Protein AF-A0A8T6NCF2-F1 (afdb_monomer_lite)

Foldseek 3Di:
DDDAAEDEDPPADEAEAADADPDKDWDAPQPDPNGGAHDPPGGTYIYYNPPVAFFKDKDKHWAQAPPDPVRGDVVTDIDIDIAGGKHKDWDWDAEPRDIWIKIKIWRHGDKDDWDADRVQRKTKIKDFDQLDPVRLVVDQKTKMKIWGFLQPQQQQAQDKFKDKLNHTQPRVQWAWAPFDDTTIITMRMDGSVNSVVCSVVRPDNRIIMMMIGHDPDHDFFRWDAFLVNQKIKTWDWPPPPAAAPDKIKIWIAIEGPPDPLDKDKKWWKWWKDDPPDTPDIDTDIFIYSDDTRRDMDIDHHHPVQAFKMKIKTACIVNDGSRIGIGIHGHHYD

Structure (mmCIF, N/CA/C/O backbone):
data_AF-A0A8T6NCF2-F1
#
_entry.id   AF-A0A8T6NCF2-F1
#
loop_
_atom_site.group_PDB
_atom_site.id
_atom_site.type_symbol
_atom_site.label_atom_id
_atom_site.label_alt_id
_atom_site.label_comp_id
_atom_site.label_asym_id
_atom_site.label_entity_id
_atom_site.label_seq_id
_atom_site.pdbx_PDB_ins_code
_atom_site.Cartn_x
_atom_site.Cartn_y
_atom_site.Cartn_z
_atom_site.occupancy
_atom_site.B_iso_or_equiv
_atom_site.auth_seq_id
_atom_site.auth_comp_id
_atom_site.auth_asym_id
_atom_site.auth_atom_id
_atom_site.pdbx_PDB_model_num
ATOM 1 N N . GLY A 1 1 ? 9.170 -8.832 -31.234 1.00 41.12 1 GLY A N 1
ATOM 2 C CA . GLY A 1 1 ? 9.308 -7.371 -31.146 1.00 41.12 1 GLY A CA 1
ATOM 3 C C . GLY A 1 1 ? 9.651 -6.859 -32.520 1.00 41.12 1 GLY A C 1
ATOM 4 O O . GLY A 1 1 ? 10.609 -7.354 -33.097 1.00 41.12 1 GLY A O 1
ATOM 5 N N . GLU A 1 2 ? 8.843 -5.961 -33.073 1.00 50.66 2 GLU A N 1
ATOM 6 C CA . GLU A 1 2 ? 9.171 -5.288 -34.332 1.00 50.66 2 GLU A CA 1
ATOM 7 C C . GLU A 1 2 ? 10.227 -4.206 -34.068 1.00 50.66 2 GLU A C 1
ATOM 9 O O . GLU A 1 2 ? 10.122 -3.448 -33.103 1.00 50.66 2 GLU A O 1
ATOM 14 N N . LEU A 1 3 ? 11.271 -4.158 -34.897 1.00 51.16 3 LEU A N 1
ATOM 15 C CA . LEU A 1 3 ? 12.324 -3.151 -34.796 1.00 51.16 3 LEU A CA 1
ATOM 16 C C . LEU A 1 3 ? 11.860 -1.869 -35.495 1.00 51.16 3 LEU A C 1
ATOM 18 O O . LEU A 1 3 ? 11.753 -1.837 -36.721 1.00 51.16 3 LEU A O 1
ATOM 22 N N . ILE A 1 4 ? 11.636 -0.801 -34.731 1.00 58.88 4 ILE A N 1
ATOM 23 C CA . ILE A 1 4 ? 11.331 0.524 -35.282 1.00 58.88 4 ILE A CA 1
ATOM 24 C C . ILE A 1 4 ? 12.599 1.376 -35.249 1.00 58.88 4 ILE A C 1
ATOM 26 O O . ILE A 1 4 ? 13.127 1.672 -34.180 1.00 58.88 4 ILE A O 1
ATOM 30 N N . LYS A 1 5 ? 13.076 1.798 -36.423 1.00 59.66 5 LYS A N 1
ATOM 31 C CA . LYS A 1 5 ? 14.182 2.757 -36.554 1.00 59.66 5 LYS A CA 1
ATOM 32 C C . LYS A 1 5 ? 13.621 4.161 -36.745 1.00 59.66 5 LYS A C 1
ATOM 34 O O . LYS A 1 5 ? 12.846 4.377 -37.676 1.00 59.66 5 LYS A O 1
ATOM 39 N N . ALA A 1 6 ? 14.037 5.105 -35.908 1.00 56.50 6 ALA A N 1
ATOM 40 C CA . ALA A 1 6 ? 13.651 6.508 -36.011 1.00 56.50 6 ALA A CA 1
ATOM 41 C C . ALA A 1 6 ? 14.883 7.410 -36.193 1.00 56.50 6 ALA A C 1
ATOM 43 O O . ALA A 1 6 ? 15.888 7.250 -35.504 1.00 56.50 6 ALA A O 1
ATOM 44 N N . LYS A 1 7 ? 14.776 8.377 -37.102 1.00 58.81 7 LYS A N 1
ATOM 45 C CA . LYS A 1 7 ? 15.727 9.453 -37.373 1.00 58.81 7 LYS A CA 1
ATOM 46 C C . LYS A 1 7 ? 15.192 10.744 -36.749 1.00 58.81 7 LYS A C 1
ATOM 48 O O . LYS A 1 7 ? 14.069 11.146 -37.040 1.00 58.81 7 LYS A O 1
ATOM 53 N N . LYS A 1 8 ? 15.994 11.403 -35.910 1.00 56.53 8 LYS A N 1
ATOM 54 C CA . LYS A 1 8 ? 15.623 12.639 -35.198 1.00 56.53 8 LYS A CA 1
ATOM 55 C C . LYS A 1 8 ? 16.455 13.825 -35.697 1.00 56.53 8 LYS A C 1
ATOM 57 O O . LYS A 1 8 ? 17.669 13.672 -35.825 1.00 56.53 8 LYS A O 1
ATOM 62 N N . ILE A 1 9 ? 15.841 14.988 -35.942 1.00 53.75 9 ILE A N 1
ATOM 63 C CA . ILE A 1 9 ? 16.532 16.204 -36.401 1.00 53.75 9 ILE A CA 1
ATOM 64 C C . ILE A 1 9 ? 16.122 17.384 -35.500 1.00 53.75 9 ILE A C 1
ATOM 66 O O . ILE A 1 9 ? 15.214 18.114 -35.842 1.00 53.75 9 ILE A O 1
ATOM 70 N N . TYR A 1 10 ? 16.828 17.586 -34.374 1.00 53.03 10 TYR A N 1
ATOM 71 C CA . TYR A 1 10 ? 16.614 18.663 -33.376 1.00 53.03 10 TYR A CA 1
ATOM 72 C C . TYR A 1 10 ? 15.187 18.763 -32.781 1.00 53.03 10 TYR A C 1
ATOM 74 O O . TYR A 1 10 ? 14.211 18.964 -33.479 1.00 53.03 10 TYR A O 1
ATOM 82 N N . ASP A 1 11 ? 15.055 18.640 -31.453 1.00 57.03 11 ASP A N 1
ATOM 83 C CA . ASP A 1 11 ? 13.803 18.839 -30.682 1.00 57.03 11 ASP A CA 1
ATOM 84 C C . ASP A 1 11 ? 12.536 18.067 -31.109 1.00 57.03 11 ASP A C 1
ATOM 86 O O . ASP A 1 11 ? 11.480 18.210 -30.494 1.00 57.03 11 ASP A O 1
ATOM 90 N N . ASP A 1 12 ? 12.638 17.143 -32.061 1.00 66.06 12 ASP A N 1
ATOM 91 C CA . ASP A 1 12 ? 11.480 16.379 -32.513 1.00 66.06 12 ASP A CA 1
ATOM 92 C C . ASP A 1 12 ? 10.927 15.401 -31.460 1.00 66.06 12 ASP A C 1
ATOM 94 O O . ASP A 1 12 ? 11.651 14.623 -30.818 1.00 66.06 12 ASP A O 1
ATOM 98 N N . LEU A 1 13 ? 9.601 15.397 -31.340 1.00 71.06 13 LEU A N 1
ATOM 99 C CA . LEU A 1 13 ? 8.825 14.465 -30.527 1.00 71.06 13 LEU A CA 1
ATOM 100 C C . LEU A 1 13 ? 8.430 13.238 -31.363 1.00 71.06 13 LEU A C 1
ATOM 102 O O . LEU A 1 13 ? 7.940 13.373 -32.483 1.00 71.06 13 LEU A O 1
ATOM 106 N N . ILE A 1 14 ? 8.588 12.039 -30.797 1.00 82.38 14 ILE A N 1
ATOM 107 C CA . ILE A 1 14 ? 7.967 10.816 -31.326 1.00 82.38 14 ILE A CA 1
ATOM 108 C C . ILE A 1 14 ? 6.647 10.620 -30.584 1.00 82.38 14 ILE A C 1
ATOM 110 O O . ILE A 1 14 ? 6.627 10.553 -29.355 1.00 82.38 14 ILE A O 1
ATOM 114 N N . LYS A 1 15 ? 5.540 10.521 -31.321 1.00 86.38 15 LYS A N 1
ATOM 115 C CA . LYS A 1 15 ? 4.209 10.293 -30.757 1.00 86.38 15 LYS A CA 1
ATOM 116 C C . LYS A 1 15 ? 3.802 8.837 -30.946 1.00 86.38 15 LYS A C 1
ATOM 118 O O . LYS A 1 15 ? 3.456 8.433 -32.053 1.00 86.38 15 LYS A O 1
ATOM 123 N N . VAL A 1 16 ? 3.786 8.067 -29.863 1.00 86.31 16 VAL A N 1
ATOM 124 C CA . VAL A 1 16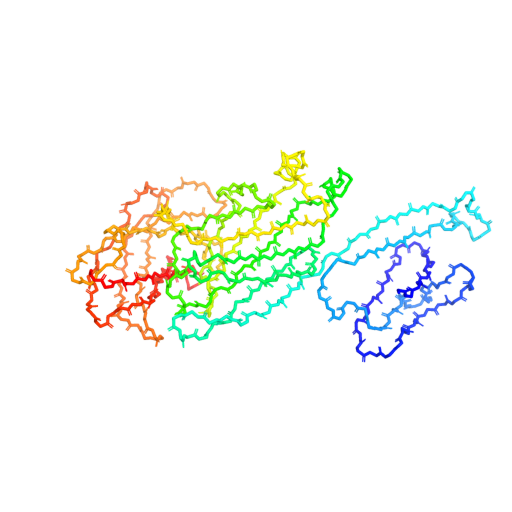 ? 3.249 6.700 -29.866 1.00 86.31 16 VAL A CA 1
ATOM 125 C C . VAL A 1 16 ? 1.771 6.743 -29.481 1.00 86.31 16 VAL A C 1
ATOM 127 O O . VAL A 1 16 ? 1.416 7.323 -28.458 1.00 86.31 16 VAL A O 1
ATOM 130 N N . ILE A 1 17 ? 0.901 6.170 -30.313 1.00 89.62 17 ILE A N 1
ATOM 131 C CA . ILE A 1 17 ? -0.541 6.058 -30.071 1.00 89.62 17 ILE A CA 1
ATOM 132 C C . ILE A 1 17 ? -0.904 4.573 -29.969 1.00 89.62 17 ILE A C 1
ATOM 134 O O . ILE A 1 17 ? -0.955 3.892 -30.998 1.00 89.62 17 ILE A O 1
ATOM 138 N N . PRO A 1 18 ? -1.189 4.074 -28.757 1.00 89.31 18 PRO A N 1
ATOM 139 C CA . PRO A 1 18 ? -1.690 2.720 -28.563 1.00 89.31 18 PRO A CA 1
ATOM 140 C C . PRO A 1 18 ? -2.988 2.508 -29.347 1.00 89.31 18 PRO A C 1
ATOM 142 O O . PRO A 1 18 ? -3.941 3.279 -29.209 1.00 89.31 18 PRO A O 1
ATOM 145 N N . LYS A 1 19 ? -3.034 1.472 -30.183 1.00 89.81 19 LYS A N 1
ATOM 146 C CA . LYS A 1 19 ? -4.235 1.022 -30.891 1.00 89.81 19 LYS A CA 1
ATOM 147 C C . LYS A 1 19 ? -4.272 -0.497 -30.927 1.00 89.81 19 LYS A C 1
ATOM 149 O O . LYS A 1 19 ? -3.270 -1.135 -31.224 1.00 89.81 19 LYS A O 1
ATOM 154 N N . ASN A 1 20 ? -5.442 -1.068 -30.663 1.00 89.69 20 ASN A N 1
ATOM 155 C CA . ASN A 1 20 ? -5.657 -2.500 -30.820 1.00 89.69 20 ASN A CA 1
ATOM 156 C C . ASN A 1 20 ? -5.832 -2.834 -32.310 1.00 89.69 20 ASN A C 1
ATOM 158 O O . ASN A 1 20 ? -6.946 -2.844 -32.829 1.00 89.69 20 ASN A O 1
ATOM 162 N N . THR A 1 21 ? -4.709 -2.980 -33.008 1.00 88.56 21 THR A N 1
ATOM 163 C CA . THR A 1 21 ? -4.617 -3.277 -34.442 1.00 88.56 21 THR A CA 1
ATOM 164 C C . THR A 1 21 ? -3.593 -4.380 -34.669 1.00 88.56 21 THR A C 1
ATOM 166 O O . THR A 1 21 ? -2.645 -4.501 -33.899 1.00 88.56 21 THR A O 1
ATOM 169 N N . ASP A 1 22 ? -3.721 -5.123 -35.766 1.00 87.12 22 ASP A N 1
ATOM 170 C CA . ASP A 1 22 ? -2.830 -6.257 -36.059 1.00 87.12 22 ASP A CA 1
ATOM 171 C C . ASP A 1 22 ? -1.408 -5.842 -36.479 1.00 87.12 22 ASP A C 1
ATOM 173 O O . ASP A 1 22 ? -0.495 -6.663 -36.491 1.00 87.12 22 ASP A O 1
ATOM 177 N N . SER A 1 23 ? -1.202 -4.571 -36.833 1.00 86.62 23 SER A N 1
ATOM 178 C CA . SER A 1 23 ? 0.068 -4.065 -37.364 1.00 86.62 23 SER A CA 1
ATOM 179 C C . SER A 1 23 ? 0.427 -2.689 -36.814 1.00 86.62 23 SER A C 1
ATOM 181 O O . SER A 1 23 ? -0.461 -1.896 -36.486 1.00 86.62 23 SER A O 1
ATOM 183 N N . ILE A 1 24 ? 1.722 -2.369 -36.812 1.00 87.69 24 ILE A N 1
ATOM 184 C CA . ILE A 1 24 ? 2.220 -1.016 -36.560 1.00 87.69 24 ILE A CA 1
ATOM 185 C C . ILE A 1 24 ? 2.112 -0.173 -37.840 1.00 87.69 24 ILE A C 1
ATOM 187 O O . ILE A 1 24 ? 2.566 -0.561 -38.914 1.00 87.69 24 ILE A O 1
ATOM 191 N N . LYS A 1 25 ? 1.530 1.018 -37.717 1.00 90.19 25 LYS A N 1
ATOM 192 C CA . LYS A 1 25 ? 1.475 2.059 -38.741 1.00 90.19 25 LYS A CA 1
ATOM 193 C C . LYS A 1 25 ? 2.370 3.221 -38.327 1.00 90.19 25 LYS A C 1
ATOM 195 O O . LYS A 1 25 ? 2.162 3.826 -37.278 1.00 90.19 25 LYS A O 1
ATOM 200 N N . ILE A 1 26 ? 3.324 3.569 -39.182 1.00 88.81 26 ILE A N 1
ATOM 201 C CA . ILE A 1 26 ? 4.210 4.717 -38.978 1.00 88.81 26 ILE A CA 1
ATOM 202 C C . ILE A 1 26 ? 3.815 5.820 -39.961 1.00 88.81 26 ILE A C 1
ATOM 204 O O . ILE A 1 26 ? 3.733 5.591 -41.165 1.00 88.81 26 ILE A O 1
ATOM 208 N N . ASP A 1 27 ? 3.543 7.005 -39.432 1.00 88.62 27 ASP A N 1
ATOM 209 C CA . ASP A 1 27 ? 3.289 8.236 -40.172 1.00 88.62 27 ASP A CA 1
ATOM 210 C C . ASP A 1 27 ? 4.497 9.167 -39.998 1.00 88.62 27 ASP A C 1
ATOM 212 O O . ASP A 1 27 ? 4.743 9.718 -38.920 1.00 88.62 27 ASP A O 1
ATOM 216 N N . GLY A 1 28 ? 5.301 9.245 -41.056 1.00 86.94 28 GLY A N 1
ATOM 217 C CA . GLY A 1 28 ? 6.580 9.939 -41.116 1.00 86.94 28 GLY A CA 1
ATOM 218 C C . GLY A 1 28 ? 7.260 9.722 -42.467 1.00 86.94 28 GLY A C 1
ATOM 219 O O . GLY A 1 28 ? 6.767 8.984 -43.322 1.00 86.94 28 GLY A O 1
ATOM 220 N N . SER A 1 29 ? 8.423 10.334 -42.650 1.00 84.88 29 SER A N 1
ATOM 221 C CA . SER A 1 29 ? 9.237 10.185 -43.856 1.00 84.88 29 SER A CA 1
ATOM 222 C C . SER A 1 29 ? 10.213 9.017 -43.697 1.00 84.88 29 SER A C 1
ATOM 224 O O . SER A 1 29 ? 10.994 8.990 -42.750 1.00 84.88 29 SER A O 1
ATOM 226 N N . ASN A 1 30 ? 10.175 8.035 -44.601 1.00 85.44 30 ASN A N 1
ATOM 227 C CA . ASN A 1 30 ? 11.030 6.843 -44.547 1.00 85.44 30 ASN A CA 1
ATOM 228 C C . ASN A 1 30 ? 12.322 7.044 -45.361 1.00 85.44 30 ASN A C 1
ATOM 230 O O . ASN A 1 30 ? 12.261 7.296 -46.562 1.00 85.44 30 ASN A O 1
ATOM 234 N N . TYR A 1 31 ? 13.481 6.877 -44.719 1.00 82.00 31 TYR A N 1
ATOM 235 C CA . TYR A 1 31 ? 14.817 7.012 -45.317 1.00 82.00 31 TYR A CA 1
ATOM 236 C C . TYR A 1 31 ? 15.553 5.665 -45.445 1.00 82.00 31 TYR A C 1
ATOM 238 O O . TYR A 1 31 ? 16.785 5.605 -45.402 1.00 82.00 31 TYR A O 1
ATOM 246 N N . GLY A 1 32 ? 14.815 4.561 -45.575 1.00 82.75 32 GLY A N 1
ATOM 247 C CA . GLY A 1 32 ? 15.372 3.219 -45.730 1.00 82.75 32 GLY A CA 1
ATOM 248 C C . GLY A 1 32 ? 16.142 2.777 -44.487 1.00 82.75 32 GLY A C 1
ATOM 249 O O . GLY A 1 32 ? 15.594 2.716 -43.387 1.00 82.75 32 GLY A O 1
ATOM 250 N N . GLU A 1 33 ? 17.433 2.476 -44.641 1.00 77.25 33 GLU A N 1
ATOM 251 C CA . GLU A 1 33 ? 18.277 1.979 -43.543 1.00 77.25 33 GLU A CA 1
ATOM 252 C C . GLU A 1 33 ? 18.448 2.973 -42.387 1.00 77.25 33 GLU A C 1
ATOM 254 O O . GLU A 1 33 ? 18.710 2.550 -41.258 1.00 77.25 33 GLU A O 1
ATOM 259 N N . LEU A 1 34 ? 18.272 4.272 -42.663 1.00 73.31 34 LEU A N 1
ATOM 260 C CA . LEU A 1 34 ? 18.344 5.351 -41.674 1.00 73.31 34 LEU A CA 1
ATOM 261 C C . LEU A 1 34 ? 17.056 5.491 -40.842 1.00 73.31 34 LEU A C 1
ATOM 263 O O . LEU A 1 34 ? 17.048 6.229 -39.860 1.00 73.31 34 LEU A O 1
ATOM 267 N N . GLY A 1 35 ? 15.987 4.770 -41.192 1.00 79.25 35 GLY A N 1
ATOM 268 C CA . GLY A 1 35 ? 14.725 4.766 -40.456 1.00 79.25 35 GLY A CA 1
ATOM 269 C C . GLY A 1 35 ? 13.772 5.902 -40.830 1.00 79.25 35 GLY A C 1
ATOM 270 O O . GLY A 1 35 ? 13.868 6.507 -41.897 1.00 79.25 35 GLY A O 1
ATOM 271 N N . TRP A 1 36 ? 12.809 6.156 -39.948 1.00 81.69 36 TRP A N 1
ATOM 272 C CA . TRP A 1 36 ? 11.722 7.109 -40.159 1.00 81.69 36 TRP A CA 1
ATOM 273 C C . TRP A 1 36 ? 11.986 8.436 -39.456 1.00 81.69 36 TRP A C 1
ATOM 275 O O . TRP A 1 36 ? 12.319 8.425 -38.278 1.00 81.69 36 TRP A O 1
ATOM 285 N N . SER A 1 37 ? 11.782 9.573 -40.114 1.00 80.94 37 SER A N 1
ATOM 286 C CA . SER A 1 37 ? 11.802 10.888 -39.464 1.00 80.94 37 SER A CA 1
ATOM 287 C C . SER A 1 37 ? 10.407 11.507 -39.381 1.00 80.94 37 SER A C 1
ATOM 289 O O . SER A 1 37 ? 9.501 11.098 -40.115 1.00 80.94 37 SER A O 1
ATOM 291 N N . PRO A 1 38 ? 10.224 12.530 -38.533 1.00 81.44 38 PRO A N 1
ATOM 292 C CA . PRO A 1 38 ? 9.075 13.421 -38.622 1.00 81.44 38 PRO A CA 1
ATOM 293 C C . PRO A 1 38 ? 8.913 14.005 -40.026 1.00 81.44 38 PRO A C 1
ATOM 295 O O . PRO A 1 38 ? 9.884 14.129 -40.780 1.00 81.44 38 PRO A O 1
ATOM 298 N N . ASN A 1 39 ? 7.680 14.379 -40.356 1.00 78.38 39 ASN A N 1
ATOM 299 C CA . ASN A 1 39 ? 7.394 15.183 -41.539 1.00 78.38 39 ASN A CA 1
ATOM 300 C C . ASN A 1 39 ? 7.627 16.667 -41.210 1.00 78.38 39 ASN A C 1
ATOM 302 O O . ASN A 1 39 ? 7.625 17.055 -40.046 1.00 78.38 39 ASN A O 1
ATOM 306 N N . ILE A 1 40 ? 7.729 17.521 -42.234 1.00 75.25 40 ILE A N 1
ATOM 307 C CA . ILE A 1 40 ? 7.993 18.970 -42.080 1.00 75.25 40 ILE A CA 1
ATOM 308 C C . ILE A 1 40 ? 7.017 19.659 -41.105 1.00 75.25 40 ILE A C 1
ATOM 310 O O . ILE A 1 40 ? 7.386 20.612 -40.428 1.00 75.25 40 ILE A O 1
ATOM 314 N N . ILE A 1 41 ? 5.769 19.189 -41.041 1.00 79.88 41 ILE A N 1
ATOM 315 C CA . ILE A 1 41 ? 4.680 19.821 -40.280 1.00 79.88 41 ILE A CA 1
ATOM 316 C C . ILE A 1 41 ? 4.114 18.939 -39.160 1.00 79.88 41 ILE A C 1
ATOM 318 O O . ILE A 1 41 ? 3.163 19.345 -38.493 1.00 79.88 41 ILE A O 1
ATOM 322 N N . SER A 1 42 ? 4.635 17.724 -38.961 1.00 80.88 42 SER A N 1
ATOM 323 C CA . SER A 1 42 ? 4.082 16.797 -37.970 1.00 80.88 42 SER A CA 1
ATOM 324 C C . SER A 1 42 ? 5.145 15.884 -37.359 1.00 80.88 42 SER A C 1
ATOM 326 O O . SER A 1 42 ? 6.005 15.382 -38.088 1.00 80.88 42 SER A O 1
ATOM 328 N N . PRO A 1 43 ? 5.050 15.588 -36.048 1.00 84.25 43 PRO A N 1
ATOM 329 C CA . PRO A 1 43 ? 5.946 14.641 -35.394 1.00 84.25 43 PRO A CA 1
ATOM 330 C C . PRO A 1 43 ? 5.855 13.254 -36.038 1.00 84.25 43 PRO A C 1
ATOM 332 O O . PRO A 1 43 ? 4.816 12.893 -36.599 1.00 84.25 43 PRO A O 1
ATOM 335 N N . LEU A 1 44 ? 6.915 12.455 -35.893 1.00 85.25 44 LEU A N 1
ATOM 336 C CA . LEU A 1 44 ? 6.874 11.037 -36.239 1.00 85.25 44 LEU A CA 1
ATOM 337 C C . LEU A 1 44 ? 5.821 10.362 -35.364 1.00 85.25 44 LEU A C 1
ATOM 339 O O . LEU A 1 44 ? 5.923 10.379 -34.133 1.00 85.25 44 LEU A O 1
ATOM 343 N N . LYS A 1 45 ? 4.814 9.766 -35.990 1.00 89.12 45 LYS A N 1
ATOM 344 C CA . LYS A 1 45 ? 3.698 9.156 -35.283 1.00 89.12 45 LYS A CA 1
ATOM 345 C C . LYS A 1 45 ? 3.676 7.654 -35.525 1.00 89.12 45 LYS A C 1
ATOM 347 O O . LYS A 1 45 ? 3.683 7.198 -36.660 1.00 89.12 45 LYS A O 1
ATOM 352 N N . ILE A 1 46 ? 3.630 6.889 -34.444 1.00 88.94 46 ILE A N 1
ATOM 353 C CA . ILE A 1 46 ? 3.602 5.429 -34.464 1.00 88.94 46 ILE A CA 1
ATOM 354 C C . ILE A 1 46 ? 2.275 5.004 -33.848 1.00 88.94 46 ILE A C 1
ATOM 356 O O . ILE A 1 46 ? 2.037 5.247 -32.669 1.00 88.94 46 ILE A O 1
ATOM 360 N N . GLU A 1 47 ? 1.396 4.403 -34.638 1.00 91.44 47 GLU A N 1
ATOM 361 C CA . GLU A 1 47 ? 0.159 3.792 -34.159 1.00 91.44 47 GLU A CA 1
ATOM 362 C C . GLU A 1 47 ? 0.293 2.274 -34.208 1.00 91.44 47 GLU A C 1
ATOM 364 O O . GLU A 1 47 ? 0.804 1.739 -35.184 1.00 91.44 47 GLU A O 1
ATOM 369 N N . GLY A 1 48 ? -0.174 1.556 -33.198 1.00 88.19 48 GLY A N 1
ATOM 370 C CA . GLY A 1 48 ? -0.135 0.096 -33.226 1.00 88.19 48 GLY A CA 1
ATOM 371 C C . GLY A 1 48 ? -0.359 -0.513 -31.853 1.00 88.19 48 GLY A C 1
ATOM 372 O O . GLY A 1 48 ? -0.594 0.236 -30.897 1.00 88.19 48 GLY A O 1
ATOM 373 N N . PRO A 1 49 ? -0.244 -1.846 -31.727 1.00 86.94 49 PRO A N 1
ATOM 374 C CA . PRO A 1 49 ? -0.482 -2.568 -30.480 1.00 86.94 49 PRO A CA 1
ATOM 375 C C . PRO A 1 49 ? 0.687 -2.421 -29.489 1.00 86.94 49 PRO A C 1
ATOM 377 O O . PRO A 1 49 ? 1.249 -3.393 -28.993 1.00 86.94 49 PRO A O 1
ATOM 380 N N . ILE A 1 50 ? 1.076 -1.176 -29.212 1.00 85.38 50 ILE A N 1
ATOM 381 C CA . ILE A 1 50 ? 2.163 -0.773 -28.317 1.00 85.38 50 ILE A CA 1
ATOM 382 C C . ILE A 1 50 ? 1.525 -0.215 -27.044 1.00 85.38 50 ILE A C 1
ATOM 384 O O . ILE A 1 50 ? 0.575 0.558 -27.135 1.00 85.38 50 ILE A O 1
ATOM 388 N N . PHE A 1 51 ? 2.045 -0.583 -25.869 1.00 86.88 51 PHE A N 1
ATOM 389 C CA . PHE A 1 51 ? 1.525 -0.141 -24.565 1.00 86.88 51 PHE A CA 1
ATOM 390 C C . PHE A 1 51 ? 0.056 -0.519 -24.297 1.00 86.88 51 PHE A C 1
ATOM 392 O O . PHE A 1 51 ? -0.641 0.174 -23.563 1.00 86.88 51 PHE A O 1
ATOM 399 N N . LEU A 1 52 ? -0.428 -1.618 -24.889 1.00 86.00 52 LEU A N 1
ATOM 400 C CA . LEU A 1 52 ? -1.780 -2.135 -24.626 1.00 86.00 52 LEU A CA 1
ATOM 401 C C . LEU A 1 52 ? -1.897 -2.890 -23.292 1.00 86.00 52 LEU A C 1
ATOM 403 O O . LEU A 1 52 ? -3.003 -3.198 -22.862 1.00 86.00 52 LEU A O 1
ATOM 407 N N . SER A 1 53 ? -0.772 -3.195 -22.647 1.00 87.44 53 SER A N 1
ATOM 408 C CA . SER A 1 53 ? -0.716 -3.800 -21.314 1.00 87.44 53 SER A CA 1
ATOM 409 C C . SER A 1 53 ? 0.308 -3.082 -20.439 1.00 87.44 53 SER A C 1
ATOM 411 O O . SER A 1 53 ? 1.219 -2.440 -20.971 1.00 87.44 53 SER A O 1
ATOM 413 N N . GLY A 1 54 ? 0.226 -3.248 -19.120 1.00 90.44 54 GLY A N 1
ATOM 414 C CA . GLY A 1 54 ? 1.302 -2.830 -18.227 1.00 90.44 54 GLY A CA 1
ATOM 415 C C . GLY A 1 54 ? 2.577 -3.655 -18.434 1.00 90.44 54 GLY A C 1
ATOM 416 O O . GLY A 1 54 ? 2.635 -4.541 -19.297 1.00 90.44 54 GLY A O 1
ATOM 417 N N . GLY A 1 55 ? 3.617 -3.342 -17.669 1.00 91.88 55 GLY A N 1
ATOM 418 C CA . GLY A 1 55 ? 4.902 -4.036 -17.686 1.00 91.88 55 GLY A CA 1
ATOM 419 C C . GLY A 1 55 ? 6.096 -3.156 -18.057 1.00 91.88 55 GLY A C 1
ATOM 420 O O . GLY A 1 55 ? 5.965 -1.949 -18.286 1.00 91.88 55 GLY A O 1
ATOM 421 N N . LEU A 1 56 ? 7.270 -3.783 -18.133 1.00 91.88 56 LEU A N 1
ATOM 422 C CA . LEU A 1 56 ? 8.532 -3.131 -18.472 1.00 91.88 56 LEU A CA 1
ATOM 423 C C . LEU A 1 56 ? 8.783 -3.168 -19.985 1.00 91.88 56 LEU A C 1
ATOM 425 O O . LEU A 1 56 ? 9.032 -4.216 -20.582 1.00 91.88 56 LEU A O 1
ATOM 429 N N . TYR A 1 57 ? 8.797 -1.996 -20.607 1.00 89.62 57 TYR A N 1
ATOM 430 C CA . TYR A 1 57 ? 9.120 -1.825 -22.018 1.00 89.62 57 TYR A CA 1
ATOM 431 C C . TYR A 1 57 ? 10.575 -1.408 -22.166 1.00 89.62 57 TYR A C 1
ATOM 433 O O . TYR A 1 57 ? 10.967 -0.353 -21.671 1.00 89.62 57 TYR A O 1
ATOM 441 N N . LYS A 1 58 ? 11.369 -2.223 -22.863 1.00 87.94 58 LYS A N 1
ATOM 442 C CA . LYS A 1 58 ? 12.787 -1.957 -23.137 1.00 87.94 58 LYS A CA 1
ATOM 443 C C . LYS A 1 58 ? 12.962 -1.393 -24.543 1.00 87.94 58 LYS A C 1
ATOM 445 O O . LYS A 1 58 ? 12.445 -1.946 -25.512 1.00 87.94 58 LYS A O 1
ATOM 450 N N . PHE A 1 59 ? 13.716 -0.308 -24.642 1.00 84.56 59 PHE A N 1
ATOM 451 C CA . PHE A 1 59 ? 14.041 0.392 -25.876 1.00 84.56 59 PHE A CA 1
ATOM 452 C C . PHE A 1 59 ? 15.530 0.250 -26.142 1.00 84.56 59 PHE A C 1
ATOM 454 O O . PHE A 1 59 ? 16.351 0.742 -25.371 1.00 84.56 59 PHE A O 1
ATOM 461 N N . HIS A 1 60 ? 15.854 -0.384 -27.263 1.00 85.19 60 HIS A N 1
ATOM 462 C CA . HIS A 1 60 ? 17.206 -0.433 -27.799 1.00 85.19 60 HIS A CA 1
ATOM 463 C C . HIS A 1 60 ? 17.336 0.670 -28.846 1.00 85.19 60 HIS A C 1
ATOM 465 O O . HIS A 1 60 ? 16.697 0.619 -29.899 1.00 85.19 60 HIS A O 1
ATOM 471 N N . ILE A 1 61 ? 18.118 1.695 -28.533 1.00 83.56 61 ILE A N 1
ATOM 472 C CA . ILE A 1 61 ? 18.274 2.898 -29.347 1.00 83.56 61 ILE A CA 1
ATOM 473 C C . ILE A 1 61 ? 19.669 2.874 -29.963 1.00 83.56 61 ILE A C 1
ATOM 475 O O . ILE A 1 61 ? 20.671 2.814 -29.254 1.00 83.56 61 ILE A O 1
ATOM 479 N N . GLU A 1 62 ? 19.749 2.960 -31.287 1.00 84.12 62 GLU A N 1
ATOM 480 C CA . GLU A 1 62 ? 21.017 3.065 -32.009 1.00 84.12 62 GLU A CA 1
ATOM 481 C C . GLU A 1 62 ? 21.107 4.420 -32.713 1.00 84.12 62 GLU A C 1
ATOM 483 O O . GLU A 1 62 ? 20.253 4.779 -33.524 1.00 84.12 62 GLU A O 1
ATOM 488 N N . ILE A 1 63 ? 22.163 5.173 -32.416 1.00 82.19 63 ILE A N 1
ATOM 489 C CA . ILE A 1 63 ? 22.510 6.403 -33.119 1.00 82.19 63 ILE A CA 1
ATOM 490 C C . ILE A 1 63 ? 23.431 6.032 -34.274 1.00 82.19 63 ILE A C 1
ATOM 492 O O . ILE A 1 63 ? 24.570 5.607 -34.074 1.00 82.19 63 ILE A O 1
ATOM 496 N N . LEU A 1 64 ? 22.915 6.182 -35.493 1.00 83.56 64 LEU A N 1
ATOM 497 C CA . LEU A 1 64 ? 23.608 5.781 -36.718 1.00 83.56 64 LEU A CA 1
ATOM 498 C C . LEU A 1 64 ? 24.519 6.884 -37.272 1.00 83.56 64 LEU A C 1
ATOM 500 O O . LEU A 1 64 ? 25.522 6.583 -37.912 1.00 83.56 64 LEU A O 1
ATOM 504 N N . THR A 1 65 ? 24.178 8.154 -37.049 1.00 82.38 65 THR A N 1
ATOM 505 C CA . THR A 1 65 ? 24.859 9.326 -37.624 1.00 82.38 65 THR A CA 1
ATOM 506 C C . THR A 1 65 ? 24.792 10.514 -36.666 1.00 82.38 65 THR A C 1
ATOM 508 O O . THR A 1 65 ? 23.804 10.649 -35.944 1.00 82.38 65 THR A O 1
ATOM 511 N N . ILE A 1 66 ? 25.781 11.415 -36.696 1.00 80.06 66 ILE A N 1
ATOM 512 C CA . ILE A 1 66 ? 25.758 12.684 -35.940 1.00 80.06 66 ILE A CA 1
ATOM 513 C C . ILE A 1 66 ? 26.108 13.860 -36.861 1.00 80.06 66 ILE A C 1
ATOM 515 O O . ILE A 1 66 ? 27.064 13.812 -37.636 1.00 80.06 66 ILE A O 1
ATOM 519 N N . GLY A 1 67 ? 25.336 14.943 -36.762 1.00 80.25 67 GLY A N 1
ATOM 520 C CA . GLY A 1 67 ? 25.535 16.185 -37.517 1.00 80.25 67 GLY A CA 1
ATOM 521 C C . GLY A 1 67 ? 25.000 16.137 -38.951 1.00 80.25 67 GLY A C 1
ATOM 522 O O . GLY A 1 67 ? 24.236 17.015 -39.334 1.00 80.25 67 GLY A O 1
ATOM 523 N N . ALA A 1 68 ? 25.354 15.111 -39.729 1.00 80.00 68 ALA A N 1
ATOM 524 C CA . ALA A 1 68 ? 24.853 14.903 -41.089 1.00 80.00 68 ALA A CA 1
ATOM 525 C C . ALA A 1 68 ? 24.646 13.411 -41.388 1.00 80.00 68 ALA A C 1
ATOM 527 O O . ALA A 1 68 ? 25.372 12.570 -40.861 1.00 80.00 68 ALA A O 1
ATOM 528 N N . ASP A 1 69 ? 23.714 13.085 -42.288 1.00 79.81 69 ASP A N 1
ATOM 529 C CA . ASP A 1 69 ? 23.399 11.698 -42.685 1.00 79.81 69 ASP A CA 1
ATOM 530 C C . ASP A 1 69 ? 24.599 10.947 -43.286 1.00 79.81 69 ASP A C 1
ATOM 532 O O . ASP A 1 69 ? 24.685 9.720 -43.221 1.00 79.81 69 ASP A O 1
ATOM 536 N N . SER A 1 70 ? 25.545 11.681 -43.877 1.00 82.62 70 SER A N 1
ATOM 537 C CA . SER A 1 70 ? 26.799 11.135 -44.400 1.00 82.62 70 SER A CA 1
ATOM 538 C C . SER A 1 70 ? 27.772 10.711 -43.299 1.00 82.62 70 SER A C 1
ATOM 540 O O . SER A 1 70 ? 28.627 9.858 -43.534 1.00 82.62 70 SER A O 1
ATOM 542 N N . ASN A 1 71 ? 27.656 11.283 -42.099 1.00 88.31 71 ASN A N 1
ATOM 543 C CA . ASN A 1 71 ? 28.577 11.063 -40.987 1.00 88.31 71 ASN A CA 1
ATOM 544 C C . ASN A 1 71 ? 28.170 9.812 -40.202 1.00 88.31 71 ASN A C 1
ATOM 546 O O . ASN A 1 71 ? 27.772 9.890 -39.037 1.00 88.31 71 ASN A O 1
ATOM 550 N N . LYS A 1 72 ? 28.230 8.655 -40.868 1.00 86.88 72 LYS A N 1
ATOM 551 C CA . LYS A 1 72 ? 27.901 7.357 -40.274 1.00 86.88 72 LYS A CA 1
ATOM 552 C C . LYS A 1 72 ? 28.889 7.000 -39.166 1.00 86.88 72 LYS A C 1
ATOM 554 O O . LYS A 1 72 ? 30.101 7.029 -39.365 1.00 86.88 72 LYS A O 1
ATOM 559 N N . LEU A 1 73 ? 28.351 6.625 -38.013 1.00 84.94 73 LEU A N 1
ATOM 560 C CA . LEU A 1 73 ? 29.110 6.081 -36.897 1.00 84.94 73 LEU A CA 1
ATOM 561 C C . LEU A 1 73 ? 29.401 4.599 -37.152 1.00 84.94 73 LEU A C 1
ATOM 563 O O . LEU A 1 73 ? 28.507 3.838 -37.523 1.00 84.94 73 LEU A O 1
ATOM 567 N N . ASN A 1 74 ? 30.651 4.184 -36.942 1.00 89.31 74 ASN A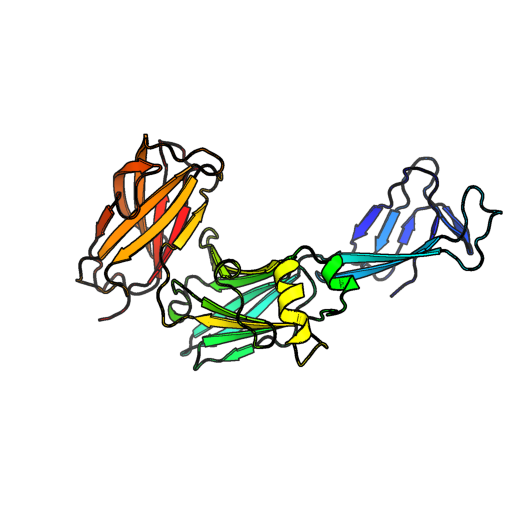 N 1
ATOM 568 C CA . ASN A 1 74 ? 31.051 2.785 -37.030 1.00 89.31 74 ASN A CA 1
ATOM 569 C C . ASN A 1 74 ? 32.010 2.428 -35.875 1.00 89.31 74 ASN A C 1
ATOM 571 O O . ASN A 1 74 ? 33.177 2.822 -35.928 1.00 89.31 74 ASN A O 1
ATOM 575 N N . PRO A 1 75 ? 31.545 1.701 -34.841 1.00 88.38 75 PRO A N 1
ATOM 576 C CA . PRO A 1 75 ? 30.182 1.185 -34.676 1.00 88.38 75 PRO A CA 1
ATOM 577 C C . PRO A 1 75 ? 29.162 2.293 -34.322 1.00 88.38 75 PRO A C 1
ATOM 579 O O . PRO A 1 75 ? 29.556 3.343 -33.810 1.00 88.38 75 PRO A O 1
ATOM 582 N N . PRO A 1 76 ? 27.853 2.069 -34.549 1.00 87.31 76 PRO A N 1
ATOM 583 C CA . PRO A 1 76 ? 26.799 2.933 -34.019 1.00 87.31 76 PRO A CA 1
ATOM 584 C C . PRO A 1 76 ? 26.885 3.075 -32.497 1.00 87.31 76 PRO A C 1
ATOM 586 O O . PRO A 1 76 ? 27.193 2.108 -31.793 1.00 87.31 76 PRO A O 1
ATOM 589 N N . THR A 1 77 ? 26.561 4.258 -31.974 1.00 87.69 77 THR A N 1
ATOM 590 C CA . THR A 1 77 ? 26.418 4.441 -30.523 1.00 87.69 77 THR A CA 1
ATOM 591 C C . THR A 1 77 ? 25.090 3.847 -30.072 1.00 87.69 77 THR A C 1
ATOM 593 O O . THR A 1 77 ? 24.058 4.127 -30.676 1.00 87.69 77 THR A O 1
ATOM 596 N N . LYS A 1 78 ? 25.101 3.036 -29.012 1.00 88.19 78 LYS A N 1
ATOM 597 C CA . LYS A 1 78 ? 23.911 2.344 -28.505 1.00 88.19 78 LYS A CA 1
ATOM 598 C C . LYS A 1 78 ? 23.504 2.885 -27.142 1.00 88.19 78 LYS A C 1
ATOM 600 O O . LYS A 1 78 ? 24.364 3.153 -26.308 1.00 88.19 78 LYS A O 1
ATOM 605 N N . PHE A 1 79 ? 22.202 3.004 -26.928 1.00 84.69 79 PHE A N 1
ATOM 606 C CA . PHE A 1 79 ? 21.592 3.376 -25.661 1.00 84.69 79 PHE A CA 1
ATOM 607 C C . PHE A 1 79 ? 20.450 2.413 -25.359 1.00 84.69 79 PHE A C 1
ATOM 609 O O . PHE A 1 79 ? 19.623 2.142 -26.226 1.00 84.69 79 PHE A O 1
ATOM 616 N N . ASP A 1 80 ? 20.380 1.950 -24.118 1.00 85.00 80 ASP A N 1
ATOM 617 C CA . ASP A 1 80 ? 19.241 1.194 -23.617 1.00 85.00 80 ASP A CA 1
ATOM 618 C C . ASP A 1 80 ? 18.436 2.087 -22.676 1.00 85.00 80 ASP A C 1
ATOM 620 O O . ASP A 1 80 ? 18.986 2.710 -21.765 1.00 85.00 80 ASP A O 1
ATOM 624 N N . ALA A 1 81 ? 17.130 2.156 -22.903 1.00 85.50 81 ALA A N 1
ATOM 625 C CA . ALA A 1 81 ? 16.187 2.843 -22.032 1.00 85.50 81 ALA A CA 1
ATOM 626 C C . ALA A 1 81 ? 15.042 1.897 -21.677 1.00 85.50 81 ALA A C 1
ATOM 628 O O . ALA A 1 81 ? 14.754 0.959 -22.417 1.00 85.50 81 ALA A O 1
ATOM 629 N N . SER A 1 82 ? 14.378 2.129 -20.548 1.00 88.12 82 SER A N 1
ATOM 630 C CA . SER A 1 82 ? 13.194 1.356 -20.172 1.00 88.12 82 SER A CA 1
ATOM 631 C C . SER A 1 82 ? 12.098 2.258 -19.625 1.00 88.12 82 SER A C 1
ATOM 633 O O . SER A 1 82 ? 12.386 3.277 -19.000 1.00 88.12 82 SER A O 1
ATOM 635 N N . ILE A 1 83 ? 10.846 1.882 -19.871 1.00 88.69 83 ILE A N 1
ATOM 636 C CA . ILE A 1 83 ? 9.658 2.539 -19.325 1.00 88.69 83 ILE A CA 1
ATOM 637 C C . ILE A 1 83 ? 8.801 1.463 -18.672 1.00 88.69 83 ILE A C 1
ATOM 639 O O . ILE A 1 83 ? 8.435 0.488 -19.326 1.00 88.69 83 ILE A O 1
ATOM 643 N N . SER A 1 84 ? 8.466 1.658 -17.402 1.00 91.88 84 SER A N 1
ATOM 644 C CA . SER A 1 84 ? 7.491 0.829 -16.698 1.00 91.88 84 SER A CA 1
ATOM 645 C C . SER A 1 84 ? 6.108 1.451 -16.814 1.00 91.88 84 SER A C 1
ATOM 647 O O . SER A 1 84 ? 5.926 2.636 -16.533 1.00 91.88 84 SER A O 1
ATOM 649 N N . LEU A 1 85 ? 5.134 0.646 -17.225 1.00 92.38 85 LEU A N 1
ATOM 650 C CA . LEU A 1 85 ? 3.720 0.992 -17.176 1.00 92.38 85 LEU A CA 1
ATOM 651 C C . LEU A 1 85 ? 3.050 0.150 -16.099 1.00 92.38 85 LEU A C 1
ATOM 653 O O . LEU A 1 85 ? 3.298 -1.053 -16.027 1.00 92.38 85 LEU A O 1
ATOM 657 N N . ALA A 1 86 ? 2.207 0.777 -15.279 1.00 94.25 86 ALA A N 1
ATOM 658 C CA . ALA A 1 86 ? 1.515 0.071 -14.212 1.00 94.25 86 ALA A CA 1
ATOM 659 C C . ALA A 1 86 ? 0.653 -1.067 -14.784 1.00 94.25 86 ALA A C 1
ATOM 661 O O . ALA A 1 86 ? -0.058 -0.877 -15.773 1.00 94.25 86 ALA A O 1
ATOM 662 N N . ASP A 1 87 ? 0.729 -2.237 -14.160 1.00 95.81 87 ASP A N 1
ATOM 663 C CA . ASP A 1 87 ? -0.042 -3.425 -14.520 1.00 95.81 87 ASP A CA 1
ATOM 664 C C . ASP A 1 87 ? -0.897 -3.829 -13.321 1.00 95.81 87 ASP A C 1
ATOM 666 O O . ASP A 1 87 ? -0.356 -4.069 -12.244 1.00 95.81 87 ASP A O 1
ATOM 670 N N . LEU A 1 88 ? -2.220 -3.861 -13.490 1.00 95.38 88 LEU A N 1
ATOM 671 C CA . LEU A 1 88 ? -3.153 -4.363 -12.483 1.00 95.38 88 LEU A CA 1
ATOM 672 C C . LEU A 1 88 ? -3.606 -5.761 -12.892 1.00 95.38 88 LEU A C 1
ATOM 674 O O . LEU A 1 88 ? -4.076 -5.961 -14.011 1.00 95.38 88 LEU A O 1
ATOM 678 N N . THR A 1 89 ? -3.487 -6.703 -11.965 1.00 96.50 89 THR A N 1
ATOM 679 C CA . THR A 1 89 ? -3.970 -8.075 -12.125 1.00 96.50 89 THR A CA 1
ATOM 680 C C . THR A 1 89 ? -4.854 -8.441 -10.944 1.00 96.50 89 THR A C 1
ATOM 682 O O . THR A 1 89 ? -4.497 -8.142 -9.809 1.00 96.50 89 THR A O 1
ATOM 685 N N . ASP A 1 90 ? -5.981 -9.088 -11.215 1.00 96.94 90 ASP A N 1
ATOM 686 C CA . ASP A 1 90 ? -6.959 -9.506 -10.211 1.00 96.94 90 ASP A CA 1
ATOM 687 C C . ASP A 1 90 ? -6.911 -11.033 -10.051 1.00 96.94 90 ASP A C 1
ATOM 689 O O . ASP A 1 90 ? -6.846 -11.773 -11.042 1.00 96.94 90 ASP A O 1
ATOM 693 N N . HIS A 1 91 ? -6.885 -11.506 -8.804 1.00 97.81 91 HIS A N 1
ATOM 694 C CA . HIS A 1 91 ? -6.673 -12.908 -8.454 1.00 97.81 91 HIS A CA 1
ATOM 695 C C . HIS A 1 91 ? -7.752 -13.397 -7.498 1.00 97.81 91 HIS A C 1
ATOM 697 O O . HIS A 1 91 ? -7.790 -13.028 -6.322 1.00 97.81 91 HIS A O 1
ATOM 703 N N . LYS A 1 92 ? -8.587 -14.311 -7.994 1.00 97.75 92 LYS A N 1
ATOM 704 C CA . LYS A 1 92 ? -9.611 -14.966 -7.181 1.00 97.75 92 LYS A CA 1
ATOM 705 C C . LYS A 1 92 ? -8.988 -15.982 -6.235 1.00 97.75 92 LYS A C 1
ATOM 707 O O . LYS A 1 92 ? -8.246 -16.864 -6.668 1.00 97.75 92 LYS A O 1
ATOM 712 N N . ILE A 1 93 ? -9.355 -15.887 -4.966 1.00 97.56 93 ILE A N 1
ATOM 713 C CA . ILE A 1 93 ? -9.007 -16.841 -3.914 1.00 97.56 93 ILE A CA 1
ATOM 714 C C . ILE A 1 93 ? -10.278 -17.278 -3.186 1.00 97.56 93 ILE A C 1
ATOM 716 O O . ILE A 1 93 ? -11.278 -16.559 -3.205 1.00 97.56 93 ILE A O 1
ATOM 720 N N . SER A 1 94 ? -10.217 -18.410 -2.493 1.00 95.44 94 SER A N 1
ATOM 721 C CA . SER A 1 94 ? -11.286 -18.857 -1.601 1.00 95.44 94 SER A CA 1
ATOM 722 C C . SER A 1 94 ? -10.718 -19.036 -0.197 1.00 95.44 94 SER A C 1
ATOM 724 O O . SER A 1 94 ? -9.695 -19.689 -0.034 1.00 95.44 94 SER A O 1
ATOM 726 N N . TYR A 1 95 ? -11.373 -18.478 0.819 1.00 96.44 95 TYR A N 1
ATOM 727 C CA . TYR A 1 95 ? -10.985 -18.629 2.222 1.00 96.44 95 TYR A CA 1
ATOM 728 C C . TYR A 1 95 ? -12.233 -18.871 3.075 1.00 96.44 95 TYR A C 1
ATOM 730 O O . TYR A 1 95 ? -13.210 -18.125 2.991 1.00 96.44 95 TYR A O 1
ATOM 738 N N . GLU A 1 96 ? -12.218 -19.953 3.861 1.00 94.62 96 GLU A N 1
ATOM 739 C CA . GLU A 1 96 ? -13.345 -20.387 4.709 1.00 94.62 96 GLU A CA 1
ATOM 740 C C . GLU A 1 96 ? -14.699 -20.455 3.965 1.00 94.62 96 GLU A C 1
ATOM 742 O O . GLU A 1 96 ? -15.758 -20.166 4.516 1.00 94.62 96 GLU A O 1
ATOM 747 N N . GLY A 1 97 ? -14.672 -20.856 2.689 1.00 93.75 97 GLY A N 1
ATOM 748 C CA . GLY A 1 97 ? -15.868 -21.003 1.851 1.00 93.75 97 GLY A CA 1
ATOM 749 C C . GLY A 1 97 ? -16.395 -19.707 1.221 1.00 93.75 97 GLY A C 1
ATOM 750 O O . GLY A 1 97 ? -17.424 -19.757 0.551 1.00 93.75 97 GLY A O 1
ATOM 751 N N . ASN A 1 98 ? -15.703 -18.578 1.400 1.00 95.62 98 ASN A N 1
ATOM 752 C CA . ASN A 1 98 ? -16.001 -17.308 0.734 1.00 95.62 98 ASN A CA 1
ATOM 753 C C . ASN A 1 98 ? -14.964 -17.012 -0.353 1.00 95.62 98 ASN A C 1
ATOM 755 O O . ASN A 1 98 ? -13.779 -17.282 -0.158 1.00 95.62 98 ASN A O 1
ATOM 759 N N . ASP A 1 99 ? -15.404 -16.414 -1.460 1.00 96.88 99 ASP A N 1
ATOM 760 C CA . ASP A 1 99 ? -14.524 -15.988 -2.548 1.00 96.88 99 ASP A CA 1
ATOM 761 C C . ASP A 1 99 ? -14.146 -14.511 -2.398 1.00 96.88 99 ASP A C 1
ATOM 763 O O . ASP A 1 99 ? -15.001 -13.656 -2.150 1.00 96.88 99 ASP A O 1
ATOM 767 N N . TYR A 1 100 ? -12.868 -14.209 -2.613 1.00 97.12 100 TYR A N 1
ATOM 768 C CA . TYR A 1 100 ? -12.325 -12.853 -2.596 1.00 97.12 100 TYR A CA 1
ATOM 769 C C . TYR A 1 100 ? -11.520 -12.593 -3.864 1.00 97.12 100 TYR A C 1
ATOM 771 O O . TYR A 1 100 ? -10.912 -13.508 -4.419 1.00 97.12 100 TYR A O 1
ATOM 779 N N . ASP A 1 101 ? -11.498 -11.337 -4.305 1.00 96.94 101 ASP A N 1
ATOM 780 C CA . ASP A 1 101 ? -10.673 -10.897 -5.427 1.00 96.94 101 ASP A CA 1
ATOM 781 C C . ASP A 1 101 ? -9.537 -10.010 -4.914 1.00 96.94 101 ASP A C 1
ATOM 783 O O . ASP A 1 101 ? -9.782 -8.948 -4.341 1.00 96.94 101 ASP A O 1
ATOM 787 N N . ILE A 1 102 ? -8.300 -10.479 -5.051 1.00 98.12 102 ILE A N 1
ATOM 788 C CA . ILE A 1 102 ? -7.108 -9.758 -4.612 1.00 98.12 102 ILE A CA 1
ATOM 789 C C . ILE A 1 102 ? -6.469 -9.096 -5.825 1.00 98.12 102 ILE A C 1
ATOM 791 O O . ILE A 1 102 ? -5.937 -9.771 -6.706 1.00 98.12 102 ILE A O 1
ATOM 795 N N . GLY A 1 103 ? -6.459 -7.767 -5.834 1.00 97.75 103 GLY A N 1
ATOM 796 C CA . GLY A 1 103 ? -5.751 -7.006 -6.857 1.00 97.75 103 GLY A CA 1
ATOM 797 C C . GLY A 1 103 ? -4.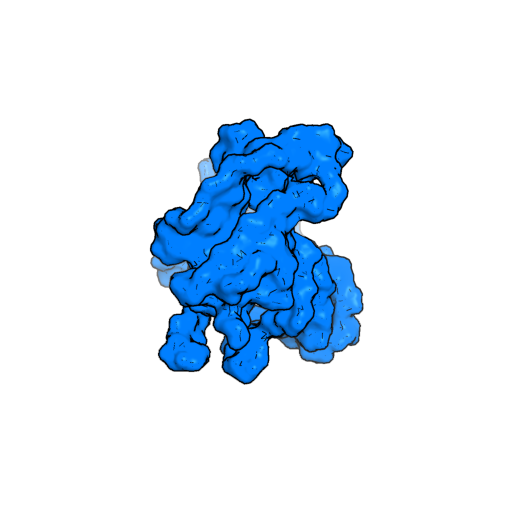266 -6.883 -6.523 1.00 97.75 103 GLY A C 1
ATOM 798 O O . GLY A 1 103 ? -3.900 -6.603 -5.382 1.00 97.75 103 GLY A O 1
ATOM 799 N N . VAL A 1 104 ? -3.394 -7.025 -7.515 1.00 98.31 104 VAL A N 1
ATOM 800 C CA . VAL A 1 104 ? -1.976 -6.663 -7.418 1.00 98.31 104 VAL A CA 1
ATOM 801 C C . VAL A 1 104 ? -1.649 -5.667 -8.517 1.00 98.31 104 VAL A C 1
ATOM 803 O O . VAL A 1 104 ? -1.755 -5.991 -9.703 1.00 98.31 104 VAL A O 1
ATOM 806 N N . MET A 1 105 ? -1.244 -4.460 -8.120 1.00 97.38 105 MET A N 1
ATOM 807 C CA . MET A 1 105 ? -0.743 -3.438 -9.034 1.00 97.38 105 MET A CA 1
ATOM 808 C C . MET A 1 105 ? 0.779 -3.369 -8.953 1.00 97.38 105 MET A C 1
ATOM 810 O O . MET A 1 105 ? 1.346 -3.055 -7.906 1.00 97.38 105 MET A O 1
ATOM 814 N N . SER A 1 106 ? 1.440 -3.646 -10.073 1.00 97.44 106 SER A N 1
ATOM 815 C CA . SER A 1 106 ? 2.888 -3.523 -10.201 1.00 97.44 106 SER A CA 1
ATOM 816 C C . SER A 1 106 ? 3.263 -2.274 -10.971 1.00 97.44 106 SER A C 1
ATOM 818 O O . SER A 1 106 ? 2.768 -2.053 -12.073 1.00 97.44 106 SER A O 1
ATOM 820 N N . TYR A 1 107 ? 4.189 -1.489 -10.425 1.00 96.38 107 TYR A N 1
ATOM 821 C CA . TYR A 1 107 ? 4.720 -0.290 -11.079 1.00 96.38 107 TYR A CA 1
ATOM 822 C C . TYR A 1 107 ? 6.059 -0.529 -11.790 1.00 96.38 107 TYR A C 1
ATOM 824 O O . TYR A 1 107 ? 6.680 0.428 -12.250 1.00 96.38 107 TYR A O 1
ATOM 832 N N . TYR A 1 108 ? 6.527 -1.781 -11.870 1.00 95.19 108 TYR A N 1
ATOM 833 C CA . TYR A 1 108 ? 7.814 -2.119 -12.484 1.00 95.19 108 TYR A CA 1
ATOM 834 C C . TYR A 1 108 ? 7.655 -3.000 -13.726 1.00 95.19 108 TYR A C 1
ATOM 836 O O . TYR A 1 108 ? 7.946 -2.544 -14.833 1.00 95.19 108 TYR A O 1
ATOM 844 N N . ASP A 1 109 ? 7.189 -4.239 -13.555 1.00 95.44 109 ASP A N 1
ATOM 845 C CA . ASP A 1 109 ? 6.947 -5.195 -14.638 1.00 95.44 109 ASP A CA 1
ATOM 846 C C . ASP A 1 109 ? 5.739 -6.085 -14.301 1.00 95.44 109 ASP A C 1
ATOM 848 O O . ASP A 1 109 ? 5.235 -6.056 -13.181 1.00 95.44 109 ASP A O 1
ATOM 852 N N . LYS A 1 110 ? 5.267 -6.896 -15.247 1.00 95.81 110 LYS A N 1
ATOM 853 C CA . LYS A 1 110 ? 4.153 -7.819 -15.011 1.00 95.81 110 LYS A CA 1
ATOM 854 C C . LYS A 1 110 ? 4.496 -8.846 -13.939 1.00 95.81 110 LYS A C 1
ATOM 856 O O . LYS A 1 110 ? 5.583 -9.440 -13.946 1.00 95.81 110 LYS A O 1
ATOM 861 N N . ILE A 1 111 ? 3.531 -9.112 -13.064 1.00 97.69 111 ILE A N 1
ATOM 862 C CA . ILE A 1 111 ? 3.667 -10.170 -12.068 1.00 97.69 111 ILE A CA 1
ATOM 863 C C . ILE A 1 111 ? 3.336 -11.544 -12.658 1.00 97.69 111 ILE A C 1
ATOM 865 O O . ILE A 1 111 ? 2.645 -11.679 -13.663 1.00 97.69 111 ILE A O 1
ATOM 869 N N . ASN A 1 112 ? 3.842 -12.578 -12.001 1.00 97.19 112 ASN A N 1
ATOM 870 C CA . ASN A 1 112 ? 3.675 -13.987 -12.312 1.00 97.19 112 ASN A CA 1
ATOM 871 C C . ASN A 1 112 ? 3.623 -14.793 -11.009 1.00 97.19 112 ASN A C 1
ATOM 873 O O . ASN A 1 112 ? 4.151 -14.361 -9.979 1.00 97.19 112 ASN A O 1
ATOM 877 N N . ASN A 1 113 ? 3.100 -16.019 -11.087 1.00 97.56 113 ASN A N 1
ATOM 878 C CA . ASN A 1 113 ? 3.068 -16.975 -9.973 1.00 97.56 113 ASN A CA 1
ATOM 879 C C . ASN A 1 113 ? 2.381 -16.411 -8.719 1.00 97.56 113 ASN A C 1
ATOM 881 O O . ASN A 1 113 ? 2.912 -16.550 -7.619 1.00 97.56 113 ASN A O 1
ATOM 885 N N . PHE A 1 114 ? 1.239 -15.741 -8.888 1.00 98.69 114 PHE A N 1
ATOM 886 C CA . PHE A 1 114 ? 0.423 -15.368 -7.740 1.00 98.69 114 PHE A CA 1
ATOM 887 C C . PHE A 1 114 ? -0.030 -16.629 -6.994 1.00 98.69 114 PHE A C 1
ATOM 889 O O . PHE A 1 114 ? -0.435 -17.616 -7.612 1.00 98.69 114 PHE A O 1
ATOM 896 N N . SER A 1 115 ? 0.029 -16.587 -5.669 1.00 98.50 115 SER A N 1
ATOM 897 C CA . SER A 1 115 ? -0.492 -17.631 -4.798 1.00 98.50 115 SER A CA 1
ATOM 898 C C . SER A 1 115 ? -1.013 -17.044 -3.494 1.00 98.50 115 SER A C 1
ATOM 900 O O . SER A 1 115 ? -0.478 -16.058 -2.983 1.00 98.50 115 SER A O 1
ATOM 902 N N . PHE A 1 116 ? -1.973 -17.739 -2.898 1.00 98.56 116 PHE A N 1
ATOM 903 C CA . PHE A 1 116 ? -2.461 -17.482 -1.553 1.00 98.56 116 PHE A CA 1
ATOM 904 C C . PHE A 1 116 ? -2.375 -18.773 -0.732 1.00 98.56 116 PHE A C 1
ATOM 906 O O . PHE A 1 116 ? -2.778 -19.830 -1.210 1.00 98.56 116 PHE A O 1
ATOM 913 N N . ASP A 1 117 ? -1.786 -18.697 0.462 1.00 98.12 117 ASP A N 1
ATOM 914 C CA . ASP A 1 117 ? -1.743 -19.804 1.423 1.00 98.12 117 ASP A CA 1
ATOM 915 C C . ASP A 1 117 ? -2.789 -19.582 2.517 1.00 98.12 117 ASP A C 1
ATOM 917 O O . ASP A 1 117 ? -2.631 -18.682 3.340 1.00 98.12 117 ASP A O 1
ATOM 921 N N . ASP A 1 118 ? -3.822 -20.423 2.558 1.00 95.62 118 ASP A N 1
ATOM 922 C CA . ASP A 1 118 ? -4.961 -20.269 3.472 1.00 95.62 118 ASP A CA 1
ATOM 923 C C . ASP A 1 118 ? -4.556 -20.328 4.953 1.00 95.62 118 ASP A C 1
ATOM 925 O O . ASP A 1 118 ? -5.082 -19.588 5.783 1.00 95.62 118 ASP A O 1
ATOM 929 N N . ASN A 1 119 ? -3.591 -21.184 5.307 1.00 95.31 119 ASN A N 1
ATOM 930 C CA . ASN A 1 119 ? -3.213 -21.423 6.703 1.00 95.31 119 ASN A CA 1
ATOM 931 C C . ASN A 1 119 ? -2.568 -20.190 7.344 1.00 95.31 119 ASN A C 1
ATOM 933 O O . ASN A 1 119 ? -2.872 -19.812 8.480 1.00 95.31 119 ASN A O 1
ATOM 937 N N . SER A 1 120 ? -1.637 -19.579 6.616 1.00 96.69 120 SER A N 1
ATOM 938 C CA . SER A 1 120 ? -0.908 -18.395 7.059 1.00 96.69 120 SER A CA 1
ATOM 939 C C . SER A 1 120 ? -1.543 -17.091 6.581 1.00 96.69 120 SER A C 1
ATOM 941 O O . SER A 1 120 ? -1.208 -16.043 7.128 1.00 96.69 120 SER A O 1
ATOM 943 N N . ARG A 1 121 ? -2.474 -17.151 5.619 1.00 97.81 121 ARG A N 1
ATOM 944 C CA . ARG A 1 121 ? -3.008 -16.010 4.857 1.00 97.81 121 ARG A CA 1
ATOM 945 C C . ARG A 1 121 ? -1.900 -15.238 4.137 1.00 97.81 121 ARG A C 1
ATOM 947 O O . ARG A 1 121 ? -1.895 -14.009 4.096 1.00 97.81 121 ARG A O 1
ATOM 954 N N . THR A 1 122 ? -0.918 -15.965 3.609 1.00 98.56 122 THR A N 1
ATOM 955 C CA . THR A 1 122 ? 0.224 -15.364 2.912 1.00 98.56 122 THR A CA 1
ATOM 956 C C . THR A 1 122 ? -0.091 -15.191 1.439 1.00 98.56 122 THR A C 1
ATOM 958 O O . THR A 1 122 ? -0.382 -16.162 0.746 1.00 98.56 122 THR A O 1
ATOM 961 N N . ILE A 1 123 ? 0.040 -13.962 0.951 1.00 98.81 123 ILE A N 1
ATOM 962 C CA . ILE A 1 123 ? 0.053 -13.650 -0.477 1.00 98.81 123 ILE A CA 1
ATOM 963 C C . ILE A 1 123 ? 1.497 -13.734 -0.967 1.00 98.81 123 ILE A C 1
ATOM 965 O O . ILE A 1 123 ? 2.402 -13.182 -0.336 1.00 98.81 123 ILE A O 1
ATOM 969 N N . SER A 1 124 ? 1.720 -14.392 -2.102 1.00 98.69 124 SER A N 1
ATOM 970 C CA . SER A 1 124 ? 3.009 -14.371 -2.789 1.00 98.69 124 SER A CA 1
ATOM 971 C C . SER A 1 124 ? 2.844 -14.150 -4.283 1.00 98.69 124 SER A C 1
ATOM 973 O O . SER A 1 124 ? 1.852 -14.563 -4.875 1.00 98.69 124 SER A O 1
ATOM 975 N N . PHE A 1 125 ? 3.804 -13.461 -4.887 1.00 98.75 125 PHE A N 1
ATOM 976 C CA . PHE A 1 125 ? 3.895 -13.276 -6.331 1.00 98.75 125 PHE A CA 1
ATOM 977 C C . PHE A 1 125 ? 5.329 -12.911 -6.702 1.00 98.75 125 PHE A C 1
ATOM 979 O O . PHE A 1 125 ? 6.158 -12.575 -5.857 1.00 98.75 125 PHE A O 1
ATOM 986 N N . SER A 1 126 ? 5.650 -12.980 -7.986 1.00 98.38 126 SER A N 1
ATOM 987 C CA . SER A 1 126 ? 6.987 -12.672 -8.484 1.00 98.38 126 SER A CA 1
ATOM 988 C C . SER A 1 126 ? 6.933 -11.834 -9.745 1.00 98.38 126 SER A C 1
ATOM 990 O O . SER A 1 126 ? 5.953 -11.881 -10.472 1.00 98.38 126 SER A O 1
ATOM 992 N N . MET A 1 127 ? 7.999 -11.111 -10.046 1.00 97.25 127 MET A N 1
ATOM 993 C CA . MET A 1 127 ? 8.159 -10.421 -11.322 1.00 97.25 127 MET A CA 1
ATOM 994 C C . MET A 1 127 ? 9.600 -10.560 -11.823 1.00 97.25 127 MET A C 1
ATOM 996 O O . MET A 1 127 ? 10.512 -10.751 -11.007 1.00 97.25 127 MET A O 1
ATOM 1000 N N . PRO A 1 128 ? 9.842 -10.471 -13.141 1.00 96.31 128 PRO A N 1
ATOM 1001 C CA . PRO A 1 128 ? 11.194 -10.353 -13.665 1.00 96.31 128 PRO A CA 1
ATOM 1002 C C . PRO A 1 128 ? 11.890 -9.130 -13.061 1.00 96.31 128 PRO A C 1
ATOM 1004 O O . PRO A 1 128 ? 11.313 -8.047 -12.981 1.00 96.31 128 PRO A O 1
ATOM 1007 N N . TYR A 1 129 ? 13.138 -9.293 -12.630 1.00 96.12 129 TYR A N 1
ATOM 1008 C CA . TYR A 1 129 ? 13.933 -8.177 -12.129 1.00 96.12 129 TYR A CA 1
ATOM 1009 C C . TYR A 1 129 ? 15.414 -8.422 -12.390 1.00 96.12 129 TYR A C 1
ATOM 1011 O O . TYR A 1 129 ? 15.951 -9.467 -12.023 1.00 96.12 129 TYR A O 1
ATOM 1019 N N . ASP A 1 130 ? 16.074 -7.451 -13.019 1.00 94.88 130 ASP A N 1
ATOM 1020 C CA . ASP A 1 130 ? 17.519 -7.490 -13.208 1.00 94.88 130 ASP A CA 1
ATOM 1021 C C . ASP A 1 130 ? 18.225 -6.979 -11.944 1.00 94.88 130 ASP A C 1
ATOM 1023 O O . ASP A 1 130 ? 18.241 -5.786 -11.649 1.00 94.88 130 ASP A O 1
ATOM 1027 N N . TRP A 1 131 ? 18.846 -7.884 -11.192 1.00 96.56 131 TRP A N 1
ATOM 1028 C CA . TRP A 1 131 ? 19.604 -7.547 -9.985 1.00 96.56 131 TRP A CA 1
ATOM 1029 C C . TRP A 1 131 ? 21.000 -6.961 -10.271 1.00 96.56 131 TRP A C 1
ATOM 1031 O O . TRP A 1 131 ? 21.813 -6.823 -9.352 1.00 96.56 131 TRP A O 1
ATOM 1041 N N . SER A 1 132 ? 21.325 -6.630 -11.524 1.00 94.75 132 SER A N 1
ATOM 1042 C CA . SER A 1 132 ? 22.578 -5.959 -11.864 1.00 94.75 132 SER A CA 1
ATOM 1043 C C . SER A 1 132 ? 22.696 -4.595 -11.173 1.00 94.75 132 SER A C 1
ATOM 1045 O O . SER A 1 132 ? 21.727 -3.852 -11.002 1.00 94.75 132 SER A O 1
ATOM 1047 N N . LYS A 1 133 ? 23.930 -4.212 -10.812 1.00 92.81 133 LYS A N 1
ATOM 1048 C CA . LYS A 1 133 ? 24.212 -2.878 -10.248 1.00 92.81 133 LYS A CA 1
ATOM 1049 C C . LYS A 1 133 ? 23.760 -1.755 -11.185 1.00 92.81 133 LYS A C 1
ATOM 1051 O O . LYS A 1 133 ? 23.331 -0.708 -10.713 1.00 92.81 133 LYS A O 1
ATOM 1056 N N . GLN A 1 134 ? 23.839 -1.990 -12.496 1.00 91.56 134 GLN A N 1
ATOM 1057 C CA . GLN A 1 134 ? 23.385 -1.049 -13.512 1.00 91.56 134 GLN A CA 1
ATOM 1058 C C . GLN A 1 134 ? 21.874 -0.816 -13.410 1.00 91.56 134 GLN A C 1
ATOM 1060 O O . GLN A 1 134 ? 21.465 0.333 -13.250 1.00 91.56 134 GLN A O 1
ATOM 1065 N N . ASN A 1 135 ? 21.055 -1.873 -13.408 1.00 92.50 135 ASN A N 1
ATOM 1066 C CA . ASN A 1 135 ? 19.605 -1.725 -13.279 1.00 92.50 135 ASN A CA 1
ATOM 1067 C C . ASN A 1 135 ? 19.205 -1.117 -11.925 1.00 92.50 135 ASN A C 1
ATOM 1069 O O . ASN A 1 135 ? 18.391 -0.195 -11.885 1.00 92.50 135 ASN A O 1
ATOM 1073 N N . ILE A 1 136 ? 19.830 -1.541 -10.820 1.00 95.12 136 ILE A N 1
ATOM 1074 C CA . ILE A 1 136 ? 19.566 -0.956 -9.494 1.00 95.12 136 ILE A CA 1
ATOM 1075 C C . ILE A 1 136 ? 19.876 0.547 -9.489 1.00 95.12 136 ILE A C 1
ATOM 1077 O O . ILE A 1 136 ? 19.072 1.330 -8.992 1.00 95.12 136 ILE A O 1
ATOM 1081 N N . SER A 1 137 ? 20.987 0.979 -10.099 1.00 92.62 137 SER A N 1
ATOM 1082 C CA . SER A 1 137 ? 21.359 2.403 -10.179 1.00 92.62 137 SER A CA 1
ATOM 1083 C C . SER A 1 137 ? 20.375 3.266 -10.983 1.00 92.62 137 SER A C 1
ATOM 1085 O O . SER A 1 137 ? 20.313 4.477 -10.780 1.00 92.62 137 SER A O 1
ATOM 1087 N N . GLN A 1 138 ? 19.577 2.645 -11.855 1.00 89.75 138 GLN A N 1
ATOM 1088 C CA . GLN A 1 138 ? 18.529 3.301 -12.642 1.00 89.75 138 GLN A CA 1
ATOM 1089 C C . GLN A 1 138 ? 17.132 3.140 -12.021 1.00 89.75 138 GLN A C 1
ATOM 1091 O O . GLN A 1 138 ? 16.218 3.889 -12.353 1.00 89.75 138 GLN A O 1
ATOM 1096 N N . THR A 1 139 ? 16.961 2.194 -11.095 1.00 91.50 139 THR A N 1
ATOM 1097 C CA . THR A 1 139 ? 15.697 1.941 -10.400 1.00 91.50 139 THR A CA 1
ATOM 1098 C C . THR A 1 139 ? 15.604 2.833 -9.165 1.00 91.50 139 THR A C 1
ATOM 1100 O O . THR A 1 139 ? 16.218 2.536 -8.143 1.00 91.50 139 THR A O 1
ATOM 1103 N N . SER A 1 140 ? 14.835 3.925 -9.229 1.00 91.12 140 SER A N 1
ATOM 1104 C CA . SER A 1 140 ? 14.623 4.801 -8.064 1.00 91.12 140 SER A CA 1
ATOM 1105 C C . SER A 1 140 ? 13.867 4.086 -6.940 1.00 91.12 140 SER A C 1
ATOM 1107 O O . SER A 1 140 ? 14.246 4.173 -5.769 1.00 91.12 140 SER A O 1
ATOM 1109 N N . VAL A 1 141 ? 12.809 3.362 -7.308 1.00 94.88 141 VAL A N 1
ATOM 1110 C CA . VAL A 1 141 ? 11.952 2.615 -6.391 1.00 94.88 141 VAL A CA 1
ATOM 1111 C C . VAL A 1 141 ? 11.328 1.423 -7.112 1.00 94.88 141 VAL A C 1
ATOM 1113 O O . VAL A 1 141 ? 11.006 1.507 -8.295 1.00 94.88 141 VAL A O 1
ATOM 1116 N N . VAL A 1 142 ? 11.145 0.322 -6.392 1.00 97.06 142 VAL A N 1
ATOM 1117 C CA . VAL A 1 142 ? 10.203 -0.734 -6.761 1.00 97.06 142 VAL A CA 1
ATOM 1118 C C . VAL A 1 142 ? 8.989 -0.592 -5.860 1.00 97.06 142 VAL A C 1
ATOM 1120 O O . VAL A 1 142 ? 9.122 -0.623 -4.638 1.00 97.06 142 VAL A O 1
ATOM 1123 N N . HIS A 1 143 ? 7.816 -0.425 -6.461 1.00 97.62 143 HIS A N 1
ATOM 1124 C CA . HIS A 1 143 ? 6.557 -0.227 -5.750 1.00 97.62 143 HIS A CA 1
ATOM 1125 C C . HIS A 1 143 ? 5.533 -1.240 -6.255 1.00 97.62 143 HIS A C 1
ATOM 1127 O O . HIS A 1 143 ? 5.350 -1.389 -7.463 1.00 97.62 143 HIS A O 1
ATOM 1133 N N . GLN A 1 144 ? 4.929 -1.978 -5.328 1.00 98.06 144 GLN A N 1
ATOM 1134 C CA . GLN A 1 144 ? 3.779 -2.848 -5.557 1.00 98.06 144 GLN A CA 1
ATOM 1135 C C . GLN A 1 144 ? 2.636 -2.420 -4.637 1.00 98.06 144 GLN A C 1
ATOM 1137 O O . GLN A 1 144 ? 2.881 -1.974 -3.515 1.00 98.06 144 GLN A O 1
ATOM 1142 N N . GLU A 1 145 ? 1.401 -2.604 -5.080 1.00 98.12 145 GLU A N 1
ATOM 1143 C CA . GLU A 1 145 ? 0.210 -2.463 -4.247 1.00 98.12 145 GLU A CA 1
ATOM 1144 C C . GLU A 1 145 ? -0.569 -3.767 -4.233 1.00 98.12 145 GLU A C 1
ATOM 1146 O O . GLU A 1 145 ? -0.797 -4.370 -5.282 1.00 98.12 145 GLU A O 1
ATOM 1151 N N . ILE A 1 146 ? -1.011 -4.174 -3.049 1.00 98.44 146 ILE A N 1
ATOM 1152 C CA . ILE A 1 146 ? -1.930 -5.293 -2.867 1.00 98.44 146 ILE A CA 1
ATOM 1153 C C . ILE A 1 146 ? -3.265 -4.713 -2.414 1.00 98.44 146 ILE A C 1
ATOM 1155 O O . ILE A 1 146 ? -3.336 -4.036 -1.390 1.00 98.44 146 ILE A O 1
ATOM 1159 N N . ARG A 1 147 ? -4.315 -4.963 -3.192 1.00 97.94 147 ARG A N 1
ATOM 1160 C CA . ARG A 1 147 ? -5.682 -4.502 -2.955 1.00 97.94 147 ARG A CA 1
ATOM 1161 C C . ARG A 1 147 ? -6.465 -5.627 -2.302 1.00 97.94 147 ARG A C 1
ATOM 1163 O O . ARG A 1 147 ? -6.750 -6.642 -2.930 1.00 97.94 147 ARG A O 1
ATOM 1170 N N . ILE A 1 148 ? -6.766 -5.443 -1.026 1.00 98.12 148 ILE A N 1
ATOM 1171 C CA . ILE A 1 148 ? -7.484 -6.396 -0.189 1.00 98.12 148 ILE A CA 1
ATOM 1172 C C . ILE A 1 148 ? -8.922 -5.892 -0.047 1.00 98.12 148 ILE A C 1
ATOM 1174 O O . ILE A 1 148 ? -9.115 -4.788 0.468 1.00 98.12 148 ILE A O 1
ATOM 1178 N N . PRO A 1 149 ? -9.938 -6.668 -0.451 1.00 96.25 149 PRO A N 1
ATOM 1179 C CA . PRO A 1 149 ? -11.333 -6.303 -0.252 1.00 96.25 149 PRO A CA 1
ATOM 1180 C C . PRO A 1 149 ? -11.639 -5.980 1.212 1.00 96.25 149 PRO A C 1
ATOM 1182 O O . PRO A 1 149 ? -11.267 -6.728 2.118 1.00 96.25 149 PRO A O 1
ATOM 1185 N N . LYS A 1 150 ? -12.363 -4.884 1.467 1.00 94.12 150 LYS A N 1
ATOM 1186 C CA . LYS A 1 150 ? -12.712 -4.467 2.841 1.00 94.12 150 LYS A CA 1
ATOM 1187 C C . LYS A 1 150 ? -13.673 -5.426 3.556 1.00 94.12 150 LYS A C 1
ATOM 1189 O O . LYS A 1 150 ? -13.880 -5.297 4.757 1.00 94.12 150 LYS A O 1
ATOM 1194 N N . ASN A 1 151 ? -14.264 -6.383 2.845 1.00 93.12 151 ASN A N 1
ATOM 1195 C CA . ASN A 1 151 ? -15.059 -7.458 3.437 1.00 93.12 151 ASN A CA 1
ATOM 1196 C C . ASN A 1 151 ? -14.216 -8.678 3.862 1.00 93.12 151 ASN A C 1
ATOM 1198 O O . ASN A 1 151 ? -14.767 -9.571 4.498 1.00 93.12 151 ASN A O 1
ATOM 1202 N N . PHE A 1 152 ? -12.909 -8.718 3.572 1.00 96.44 152 PHE A N 1
ATOM 1203 C CA . PHE A 1 152 ? -12.025 -9.813 3.980 1.00 96.44 152 PHE A CA 1
ATOM 1204 C C . PHE A 1 152 ? -11.393 -9.543 5.358 1.00 96.44 152 PHE A C 1
ATOM 1206 O O . PHE A 1 152 ? -10.228 -9.155 5.476 1.00 96.44 152 PHE A O 1
ATOM 1213 N N . ALA A 1 153 ? -12.185 -9.717 6.419 1.00 95.31 153 ALA A N 1
ATOM 1214 C CA . ALA A 1 153 ? -11.848 -9.314 7.788 1.00 95.31 153 ALA A CA 1
ATOM 1215 C C . ALA A 1 153 ? -10.526 -9.898 8.323 1.00 95.31 153 ALA A C 1
ATOM 1217 O O . ALA A 1 153 ? -9.805 -9.223 9.059 1.00 95.31 153 ALA A O 1
ATOM 1218 N N . GLU A 1 154 ? -10.172 -11.123 7.941 1.00 95.38 154 GLU A N 1
ATOM 1219 C CA . GLU A 1 154 ? -8.974 -11.829 8.407 1.00 95.38 154 GLU A CA 1
ATOM 1220 C C . GLU A 1 154 ? -7.677 -11.214 7.875 1.00 95.38 154 GLU A C 1
ATOM 1222 O O . GLU A 1 154 ? -6.615 -11.396 8.475 1.00 95.38 154 GLU A O 1
ATOM 1227 N N . MET A 1 155 ? -7.764 -10.462 6.778 1.00 97.31 155 MET A N 1
ATOM 1228 C CA . MET A 1 155 ? -6.648 -9.706 6.223 1.00 97.31 155 MET A CA 1
ATOM 1229 C C . MET A 1 155 ? -6.586 -8.275 6.766 1.00 97.31 155 MET A C 1
ATOM 1231 O O . MET A 1 155 ? -5.539 -7.650 6.676 1.00 97.31 155 MET A O 1
ATOM 1235 N N . LEU A 1 156 ? -7.653 -7.742 7.371 1.00 96.56 156 LEU A N 1
ATOM 1236 C CA . LEU A 1 156 ? -7.718 -6.355 7.844 1.00 96.56 156 LEU A CA 1
ATOM 1237 C C . LEU A 1 156 ? -7.023 -6.159 9.206 1.00 96.56 156 LEU A C 1
ATOM 1239 O O . LEU A 1 156 ? -7.656 -5.954 10.241 1.00 96.56 156 LEU A O 1
ATOM 1243 N N . VAL A 1 157 ? -5.689 -6.200 9.192 1.00 96.69 157 VAL A N 1
ATOM 1244 C CA . VAL A 1 157 ? -4.805 -6.022 10.363 1.00 96.69 157 VAL A CA 1
ATOM 1245 C C . VAL A 1 157 ? -4.098 -4.665 10.379 1.00 96.69 157 VAL A C 1
ATOM 1247 O O . VAL A 1 157 ? -4.104 -3.943 9.386 1.00 96.69 157 VAL A O 1
ATOM 1250 N N . THR A 1 158 ? -3.460 -4.300 11.493 1.00 96.69 158 THR A N 1
ATOM 1251 C CA . THR A 1 158 ? -2.728 -3.021 11.600 1.00 96.69 158 THR A CA 1
ATOM 1252 C C . THR A 1 158 ? -1.286 -3.081 11.084 1.00 96.69 158 THR A C 1
ATOM 1254 O O . THR A 1 158 ? -0.648 -2.049 10.878 1.00 96.69 158 THR A O 1
ATOM 1257 N N . LYS A 1 159 ? -0.764 -4.288 10.838 1.00 97.19 159 LYS A N 1
ATOM 1258 C CA . LYS A 1 159 ? 0.598 -4.527 10.350 1.00 97.19 159 LYS A CA 1
ATOM 1259 C C . LYS A 1 159 ? 0.643 -5.750 9.443 1.00 97.19 159 LYS A C 1
ATOM 1261 O O . LYS A 1 159 ? 0.061 -6.782 9.765 1.00 97.19 159 LYS A O 1
ATOM 1266 N N . TYR A 1 160 ? 1.423 -5.662 8.372 1.00 98.38 160 TYR A N 1
ATOM 1267 C CA . TYR A 1 160 ? 1.804 -6.812 7.556 1.00 98.38 160 TYR A CA 1
ATOM 1268 C C . TYR A 1 160 ? 3.309 -7.034 7.648 1.00 98.38 160 TYR A C 1
ATOM 1270 O O . TYR A 1 160 ? 4.085 -6.077 7.640 1.00 98.38 160 TYR A O 1
ATOM 1278 N N . ASP A 1 161 ? 3.708 -8.297 7.709 1.00 98.38 161 ASP A N 1
ATOM 1279 C CA . ASP A 1 161 ? 5.099 -8.702 7.568 1.00 98.38 161 ASP A CA 1
ATOM 1280 C C . ASP A 1 161 ? 5.329 -9.081 6.103 1.00 98.38 161 ASP A C 1
ATOM 1282 O O . ASP A 1 161 ? 4.627 -9.933 5.553 1.00 98.38 161 ASP A O 1
ATOM 1286 N N . ALA A 1 162 ? 6.289 -8.422 5.455 1.00 98.44 162 ALA A N 1
ATOM 1287 C CA . ALA A 1 162 ? 6.567 -8.627 4.040 1.00 98.44 162 ALA A CA 1
ATOM 1288 C C . ALA A 1 162 ? 8.044 -8.918 3.783 1.00 98.44 162 ALA A C 1
ATOM 1290 O O . ALA A 1 162 ? 8.929 -8.413 4.479 1.00 98.44 162 ALA A O 1
ATOM 1291 N N . THR A 1 163 ? 8.316 -9.718 2.754 1.00 98.38 163 THR A N 1
ATOM 1292 C CA . THR A 1 163 ? 9.678 -10.029 2.315 1.00 98.38 163 THR A CA 1
ATOM 1293 C C . THR A 1 163 ? 9.833 -9.856 0.813 1.00 98.38 163 THR A C 1
ATOM 1295 O O . THR A 1 163 ? 8.867 -9.968 0.057 1.00 98.38 163 THR A O 1
ATOM 1298 N N . VAL A 1 164 ? 11.072 -9.611 0.392 1.00 98.25 164 VAL A N 1
ATOM 1299 C CA . VAL A 1 164 ? 11.513 -9.713 -0.995 1.00 98.25 164 VAL A CA 1
ATOM 1300 C C . VAL A 1 164 ? 12.605 -10.778 -1.088 1.00 98.25 164 VAL A C 1
ATOM 1302 O O . VAL A 1 164 ? 13.619 -10.713 -0.396 1.00 98.25 164 VAL A O 1
ATOM 1305 N N . ASN A 1 165 ? 12.382 -11.815 -1.891 1.00 97.88 165 ASN A N 1
ATOM 1306 C CA . ASN A 1 165 ? 13.257 -12.985 -2.019 1.00 97.88 165 ASN A CA 1
ATOM 1307 C C . ASN A 1 165 ? 13.647 -13.588 -0.646 1.00 97.88 165 ASN A C 1
ATOM 1309 O O . ASN A 1 165 ? 14.783 -14.016 -0.453 1.00 97.88 165 ASN A O 1
ATOM 1313 N N . GLY A 1 166 ? 12.712 -13.595 0.314 1.00 97.38 166 GLY A N 1
ATOM 1314 C CA . GLY A 1 166 ? 12.918 -14.095 1.680 1.00 97.38 166 GLY A CA 1
ATOM 1315 C C . GLY A 1 166 ? 13.605 -13.115 2.641 1.00 97.38 166 GLY A C 1
ATOM 1316 O O . GLY A 1 166 ? 13.783 -13.437 3.813 1.00 97.38 166 GLY A O 1
ATOM 1317 N N . ILE A 1 167 ? 13.978 -11.918 2.181 1.00 97.69 167 ILE A N 1
ATOM 1318 C CA . ILE A 1 167 ? 14.600 -10.870 2.998 1.00 97.69 167 ILE A CA 1
ATOM 1319 C C . ILE A 1 167 ? 13.509 -9.899 3.471 1.00 97.69 167 ILE A C 1
ATOM 1321 O O . ILE A 1 167 ? 12.790 -9.364 2.625 1.00 97.69 167 ILE A O 1
ATOM 1325 N N . PRO A 1 168 ? 13.366 -9.631 4.782 1.00 97.56 168 PRO A N 1
ATOM 1326 C CA . PRO A 1 168 ? 12.350 -8.711 5.286 1.00 97.56 168 PRO A CA 1
ATOM 1327 C C . PRO A 1 168 ? 12.442 -7.315 4.662 1.00 97.56 168 PRO A C 1
ATOM 1329 O O . PRO A 1 168 ? 13.516 -6.710 4.607 1.00 97.56 168 PRO A O 1
ATOM 1332 N N . ILE A 1 169 ? 11.299 -6.788 4.226 1.00 97.00 169 ILE A N 1
ATOM 1333 C CA . ILE A 1 169 ? 11.166 -5.385 3.833 1.00 97.00 169 ILE A CA 1
ATOM 1334 C C . ILE A 1 169 ? 11.156 -4.549 5.118 1.00 97.00 169 ILE A C 1
ATOM 1336 O O . ILE A 1 169 ? 10.539 -4.924 6.115 1.00 97.00 169 ILE A O 1
ATOM 1340 N N . GLN A 1 170 ? 11.864 -3.417 5.118 1.00 94.00 170 GLN A N 1
ATOM 1341 C CA . GLN A 1 170 ? 11.854 -2.508 6.267 1.00 94.00 170 GLN A CA 1
ATOM 1342 C C . GLN A 1 170 ? 10.431 -2.016 6.540 1.00 94.00 170 GLN A C 1
ATOM 1344 O O . GLN A 1 170 ? 9.674 -1.766 5.608 1.00 94.00 170 GLN A O 1
ATOM 1349 N N . GLU A 1 171 ? 10.088 -1.792 7.807 1.00 91.06 171 GLU A N 1
ATOM 1350 C CA . GLU A 1 171 ? 8.721 -1.414 8.185 1.00 91.06 171 GLU A CA 1
ATOM 1351 C C . GLU A 1 171 ? 8.224 -0.107 7.549 1.00 91.06 171 GLU A C 1
ATOM 1353 O O . GLU A 1 171 ? 7.019 0.092 7.433 1.00 91.06 171 GLU A O 1
ATOM 1358 N N . SER A 1 172 ? 9.127 0.798 7.161 1.00 91.62 172 SER A N 1
ATOM 1359 C CA . SER A 1 172 ? 8.791 2.029 6.431 1.00 91.62 172 SER A CA 1
ATOM 1360 C C . SER A 1 172 ? 8.418 1.786 4.965 1.00 91.62 172 SER A C 1
ATOM 1362 O O . SER A 1 172 ? 7.846 2.668 4.335 1.00 91.62 172 SER A O 1
ATOM 1364 N N . GLY A 1 173 ? 8.753 0.613 4.423 1.00 95.56 173 GLY A N 1
ATOM 1365 C CA . GLY A 1 173 ? 8.401 0.171 3.076 1.00 95.56 173 GLY A CA 1
ATOM 1366 C C . GLY A 1 173 ? 7.124 -0.665 3.016 1.00 95.56 173 GLY A C 1
ATOM 1367 O O . GLY A 1 173 ? 6.792 -1.146 1.940 1.00 95.56 173 GLY A O 1
ATOM 1368 N N . VAL A 1 174 ? 6.429 -0.865 4.143 1.00 97.56 174 VAL A N 1
ATOM 1369 C CA . VAL A 1 174 ? 5.135 -1.559 4.205 1.00 97.56 174 VAL A CA 1
ATOM 1370 C C . VAL A 1 174 ? 4.113 -0.620 4.835 1.00 97.56 174 VAL A C 1
ATOM 1372 O O . VAL A 1 174 ? 4.113 -0.418 6.052 1.00 97.56 174 VAL A O 1
ATOM 1375 N N . THR A 1 175 ? 3.263 -0.015 4.008 1.00 95.69 175 THR A N 1
ATOM 1376 C CA . THR A 1 175 ? 2.266 0.972 4.452 1.00 95.69 175 THR A CA 1
ATOM 1377 C C . THR A 1 175 ? 0.856 0.553 4.068 1.00 95.69 175 THR A C 1
ATOM 1379 O O . THR A 1 175 ? 0.655 -0.142 3.077 1.00 95.69 175 THR A O 1
ATOM 1382 N N . ILE A 1 176 ? -0.116 0.971 4.875 1.00 96.25 176 ILE A N 1
ATOM 1383 C CA . ILE A 1 176 ? -1.539 0.684 4.690 1.00 96.25 176 ILE A CA 1
ATOM 1384 C C . ILE A 1 176 ? -2.231 1.979 4.285 1.00 96.25 176 ILE A C 1
ATOM 1386 O O . ILE A 1 176 ? -2.011 3.003 4.928 1.00 96.25 176 ILE A O 1
ATOM 1390 N N . ASP A 1 177 ? -3.075 1.908 3.266 1.00 92.12 177 ASP A N 1
ATOM 1391 C CA . ASP A 1 177 ? -3.967 2.979 2.847 1.00 92.12 177 ASP A CA 1
ATOM 1392 C C . ASP A 1 177 ? -5.402 2.442 2.715 1.00 92.12 177 ASP A C 1
ATOM 1394 O O . ASP A 1 177 ? -5.682 1.529 1.940 1.00 92.12 177 ASP A O 1
ATOM 1398 N N . ASP A 1 178 ? -6.317 2.995 3.507 1.00 90.62 178 ASP A N 1
ATOM 1399 C CA . ASP A 1 178 ? -7.738 2.630 3.535 1.00 90.62 178 ASP A CA 1
ATOM 1400 C C . ASP A 1 178 ? -8.635 3.627 2.795 1.00 90.62 178 ASP A C 1
ATOM 1402 O O . ASP A 1 178 ? -9.858 3.457 2.764 1.00 90.62 178 ASP A O 1
ATOM 1406 N N . TYR A 1 179 ? -8.037 4.650 2.188 1.00 77.88 179 TYR A N 1
ATOM 1407 C CA . TYR A 1 179 ? -8.732 5.754 1.542 1.00 77.88 179 TYR A CA 1
ATOM 1408 C C . TYR A 1 179 ? -9.648 5.312 0.392 1.00 77.88 179 TYR A C 1
ATOM 1410 O O . TYR A 1 179 ? -10.680 5.931 0.138 1.00 77.88 179 TYR A O 1
ATOM 1418 N N . THR A 1 180 ? -9.309 4.238 -0.329 1.00 72.88 180 THR A N 1
ATOM 1419 C CA . THR A 1 180 ? -10.147 3.761 -1.440 1.00 72.88 180 THR A CA 1
ATOM 1420 C C . THR A 1 180 ? -11.425 3.086 -0.952 1.00 72.88 180 THR A C 1
ATOM 1422 O O . THR A 1 180 ? -11.408 2.379 0.049 1.00 72.88 180 THR A O 1
ATOM 1425 N N . THR A 1 181 ? -12.545 3.258 -1.661 1.00 69.62 181 THR A N 1
ATOM 1426 C CA . THR A 1 181 ? -13.869 2.833 -1.168 1.00 69.62 181 THR A CA 1
ATOM 1427 C C . THR A 1 181 ? -13.971 1.330 -0.921 1.00 69.62 181 THR A C 1
ATOM 1429 O O . THR A 1 181 ? -14.483 0.929 0.121 1.00 69.62 181 THR A O 1
ATOM 1432 N N . ASP A 1 182 ? -13.429 0.507 -1.821 1.00 86.44 182 ASP A N 1
ATOM 1433 C CA . ASP A 1 182 ? -13.766 -0.925 -1.869 1.00 86.44 182 ASP A CA 1
ATOM 1434 C C . ASP A 1 182 ? -12.656 -1.828 -1.315 1.00 86.44 182 ASP A C 1
ATOM 1436 O O . ASP A 1 182 ? -12.884 -2.992 -0.975 1.00 86.44 182 ASP A O 1
ATOM 1440 N N . SER A 1 183 ? -11.434 -1.309 -1.217 1.00 94.00 183 SER A N 1
ATOM 1441 C CA . SER A 1 183 ? -10.257 -2.082 -0.826 1.00 94.00 183 SER A CA 1
ATOM 1442 C C . SER A 1 183 ? -9.385 -1.327 0.165 1.00 94.00 183 SER A C 1
ATOM 1444 O O . SER A 1 183 ? -9.318 -0.100 0.156 1.00 94.00 183 SER A O 1
ATOM 1446 N N . ARG A 1 184 ? -8.698 -2.086 1.011 1.00 96.25 184 ARG A N 1
ATOM 1447 C CA . ARG A 1 184 ? -7.463 -1.663 1.657 1.00 96.25 184 ARG A CA 1
ATOM 1448 C C . ARG A 1 184 ? -6.321 -1.851 0.668 1.00 96.25 184 ARG A C 1
ATOM 1450 O O . ARG A 1 184 ? -6.184 -2.929 0.092 1.00 96.25 184 ARG A O 1
ATOM 1457 N N . ILE A 1 185 ? -5.482 -0.843 0.512 1.00 97.00 185 ILE A N 1
ATOM 1458 C CA . ILE A 1 185 ? -4.252 -0.916 -0.267 1.00 97.00 185 ILE A CA 1
ATOM 1459 C C . ILE A 1 185 ? -3.083 -1.123 0.691 1.00 97.00 185 ILE A C 1
ATOM 1461 O O . ILE A 1 185 ? -2.929 -0.407 1.677 1.00 97.00 185 ILE A O 1
ATOM 1465 N N . VAL A 1 186 ? -2.245 -2.116 0.409 1.00 97.94 186 VAL A N 1
ATOM 1466 C CA . VAL A 1 186 ? -0.967 -2.306 1.097 1.00 97.94 186 VAL A CA 1
ATOM 1467 C C . VAL A 1 186 ? 0.156 -2.036 0.113 1.00 97.94 186 VAL A C 1
ATOM 1469 O O . VAL A 1 186 ? 0.290 -2.745 -0.885 1.00 97.94 186 VAL A O 1
ATOM 1472 N N . HIS A 1 187 ? 0.965 -1.016 0.388 1.00 97.81 187 HIS A N 1
ATOM 1473 C CA . HIS A 1 187 ? 2.107 -0.662 -0.445 1.00 97.81 187 HIS A CA 1
ATOM 1474 C C . HIS A 1 187 ? 3.336 -1.432 0.025 1.00 97.81 187 HIS A C 1
ATOM 1476 O O . HIS A 1 187 ? 3.689 -1.384 1.203 1.00 97.81 187 HIS A O 1
ATOM 1482 N N . LEU A 1 188 ? 4.013 -2.091 -0.912 1.00 98.44 188 LEU A N 1
ATOM 1483 C CA . LEU A 1 188 ? 5.339 -2.669 -0.728 1.00 98.44 188 LEU A CA 1
ATOM 1484 C C . LEU A 1 188 ? 6.332 -1.833 -1.535 1.00 98.44 188 LEU A C 1
ATOM 1486 O O . LEU A 1 188 ? 6.326 -1.861 -2.767 1.00 98.44 188 LEU A O 1
ATOM 1490 N N . VAL A 1 189 ? 7.161 -1.060 -0.839 1.00 98.00 189 VAL A N 1
ATOM 1491 C CA . VAL A 1 189 ? 8.052 -0.056 -1.423 1.00 98.00 189 VAL A CA 1
ATOM 1492 C C . VAL A 1 189 ? 9.497 -0.363 -1.052 1.00 98.00 189 VAL A C 1
ATOM 1494 O O . VAL A 1 189 ? 9.870 -0.369 0.121 1.00 98.00 189 VAL A O 1
ATOM 1497 N N . LEU A 1 190 ? 10.334 -0.568 -2.068 1.00 97.75 190 LEU A N 1
ATOM 1498 C CA . LEU A 1 190 ? 11.779 -0.711 -1.925 1.00 97.75 190 LEU A CA 1
ATOM 1499 C C . LEU A 1 190 ? 12.497 0.412 -2.658 1.00 97.75 190 LEU A C 1
ATOM 1501 O O . LEU A 1 190 ? 12.462 0.509 -3.882 1.00 97.75 190 LEU A O 1
ATOM 1505 N N . THR A 1 191 ? 13.195 1.249 -1.904 1.00 96.81 191 THR A N 1
ATOM 1506 C CA . THR A 1 191 ? 14.061 2.298 -2.449 1.00 96.81 191 THR A CA 1
ATOM 1507 C C . THR A 1 191 ? 15.307 1.707 -3.107 1.00 96.81 191 THR A C 1
ATOM 1509 O O . THR A 1 191 ? 15.786 0.638 -2.719 1.00 96.81 191 THR A O 1
ATOM 1512 N N . GLN A 1 192 ? 15.918 2.461 -4.024 1.00 96.25 192 GLN A N 1
ATOM 1513 C CA . GLN A 1 192 ? 17.230 2.138 -4.592 1.00 96.25 192 GLN A CA 1
ATOM 1514 C C . GLN A 1 192 ? 18.270 1.746 -3.530 1.00 96.25 192 GLN A C 1
ATOM 1516 O O . GLN A 1 192 ? 19.003 0.771 -3.690 1.00 96.25 192 GLN A O 1
ATOM 1521 N N . LYS A 1 193 ? 18.324 2.496 -2.422 1.00 95.44 193 LYS A N 1
ATOM 1522 C CA . LYS A 1 193 ? 19.255 2.230 -1.320 1.00 95.44 193 LYS A CA 1
ATOM 1523 C C . LYS A 1 193 ? 19.004 0.853 -0.707 1.00 95.44 193 LYS A C 1
ATOM 1525 O O . LYS A 1 193 ? 19.953 0.104 -0.507 1.00 95.44 193 LYS A O 1
ATOM 1530 N N . GLN A 1 194 ? 17.745 0.516 -0.427 1.00 95.56 194 GLN A N 1
ATOM 1531 C CA . GLN A 1 194 ? 17.381 -0.790 0.129 1.00 95.56 194 GLN A CA 1
ATOM 1532 C C . GLN A 1 194 ? 17.721 -1.922 -0.847 1.00 95.56 194 GLN A C 1
ATOM 1534 O O . GLN A 1 194 ? 18.351 -2.894 -0.435 1.00 95.56 194 GLN A O 1
ATOM 1539 N N . LEU A 1 195 ? 17.413 -1.765 -2.140 1.00 97.12 195 LEU A N 1
ATOM 1540 C CA . LEU A 1 195 ? 17.789 -2.728 -3.185 1.00 97.12 195 LEU A CA 1
ATOM 1541 C C . LEU A 1 195 ? 19.304 -2.979 -3.199 1.00 97.12 195 LEU A C 1
ATOM 1543 O O . LEU A 1 195 ? 19.749 -4.126 -3.178 1.00 97.12 195 LEU A O 1
ATOM 1547 N N . GLY A 1 196 ? 20.100 -1.907 -3.135 1.00 96.06 196 GLY A N 1
ATOM 1548 C CA . GLY A 1 196 ? 21.556 -1.992 -3.042 1.00 96.06 196 GLY A CA 1
ATOM 1549 C C . GLY A 1 196 ? 22.061 -2.699 -1.779 1.00 96.06 196 GLY A C 1
ATOM 1550 O O . GLY A 1 196 ? 23.097 -3.351 -1.836 1.00 96.06 196 GLY A O 1
ATOM 1551 N N . THR A 1 197 ? 21.342 -2.617 -0.654 1.00 94.94 197 THR A N 1
ATOM 1552 C CA . THR A 1 197 ? 21.734 -3.315 0.588 1.00 94.94 197 THR A CA 1
ATOM 1553 C C . THR A 1 197 ? 21.408 -4.805 0.596 1.00 94.94 197 THR A C 1
ATOM 1555 O O . THR A 1 197 ? 22.073 -5.554 1.306 1.00 94.94 197 THR A O 1
ATOM 1558 N N . ILE A 1 198 ? 20.404 -5.249 -0.166 1.00 95.44 198 ILE A N 1
ATOM 1559 C CA . ILE A 1 198 ? 19.947 -6.648 -0.139 1.00 95.44 198 ILE A CA 1
ATOM 1560 C C . ILE A 1 198 ? 20.507 -7.498 -1.284 1.00 95.44 198 ILE A C 1
ATOM 1562 O O . ILE A 1 198 ? 20.512 -8.720 -1.170 1.00 95.44 198 ILE A O 1
ATOM 1566 N N . VAL A 1 199 ? 20.986 -6.880 -2.372 1.00 96.06 199 VAL A N 1
ATOM 1567 C CA . VAL A 1 199 ? 21.352 -7.561 -3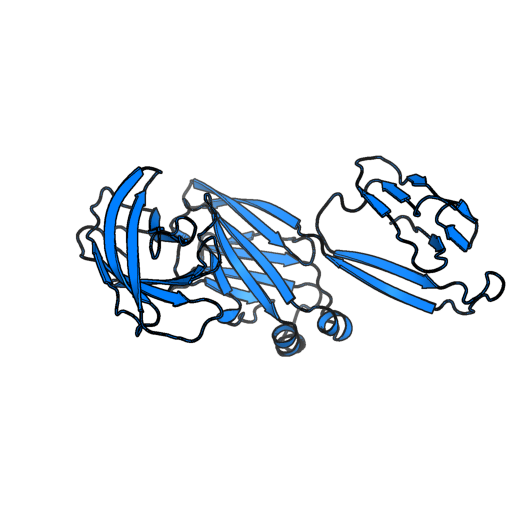.631 1.00 96.06 199 VAL A CA 1
ATOM 1568 C C . VAL A 1 199 ? 22.344 -8.719 -3.470 1.00 96.06 199 VAL A C 1
ATOM 1570 O O . VAL A 1 199 ? 22.264 -9.703 -4.207 1.00 96.06 199 VAL A O 1
ATOM 1573 N N . ASP A 1 200 ? 23.273 -8.634 -2.519 1.00 95.38 200 ASP A N 1
ATOM 1574 C CA . ASP A 1 200 ? 24.273 -9.683 -2.285 1.00 95.38 200 ASP A CA 1
ATOM 1575 C C . ASP A 1 200 ? 23.705 -10.875 -1.497 1.00 95.38 200 ASP A C 1
ATOM 1577 O O . ASP A 1 200 ? 24.195 -11.994 -1.635 1.00 95.38 200 ASP A O 1
ATOM 1581 N N . SER A 1 201 ? 22.631 -10.660 -0.734 1.00 95.81 201 SER A N 1
ATOM 1582 C CA . SER A 1 201 ? 21.931 -11.696 0.037 1.00 95.81 201 SER A CA 1
ATOM 1583 C C . SER A 1 201 ? 20.880 -12.450 -0.786 1.00 95.81 201 SER A C 1
ATOM 1585 O O . SER A 1 201 ? 20.460 -13.543 -0.397 1.00 95.81 201 SER A O 1
ATOM 1587 N N . VAL A 1 202 ? 20.451 -11.893 -1.925 1.00 96.00 202 VAL A N 1
ATOM 1588 C CA . VAL A 1 202 ? 19.471 -12.518 -2.825 1.00 96.00 202 VAL A CA 1
ATOM 1589 C C . VAL A 1 202 ? 20.076 -13.761 -3.482 1.00 96.00 202 VAL A C 1
ATOM 1591 O O . VAL A 1 202 ? 21.007 -13.661 -4.281 1.00 96.00 202 VAL A O 1
ATOM 1594 N N . GLN A 1 203 ? 19.508 -14.929 -3.165 1.00 92.81 203 GLN A N 1
ATOM 1595 C CA . GLN A 1 203 ? 19.941 -16.222 -3.709 1.00 92.81 203 GLN A CA 1
ATOM 1596 C C . GLN A 1 203 ? 19.465 -16.421 -5.153 1.00 92.81 203 GLN A C 1
ATOM 1598 O O . GLN A 1 203 ? 20.268 -16.630 -6.060 1.00 92.81 203 GLN A O 1
ATOM 1603 N N . ASP A 1 204 ? 18.153 -16.315 -5.379 1.00 93.19 204 ASP A N 1
ATOM 1604 C CA . ASP A 1 204 ? 17.563 -16.382 -6.715 1.00 93.19 204 ASP A CA 1
ATOM 1605 C C . ASP A 1 204 ? 17.501 -14.982 -7.336 1.00 93.19 204 ASP A C 1
ATOM 1607 O O . ASP A 1 204 ? 16.612 -14.190 -7.023 1.00 93.19 204 ASP A O 1
ATOM 1611 N N . LYS A 1 205 ? 18.458 -14.693 -8.224 1.00 94.88 205 LYS A N 1
ATOM 1612 C CA . LYS A 1 205 ? 18.544 -13.435 -8.982 1.00 94.88 205 LYS A CA 1
ATOM 1613 C C . LYS A 1 205 ? 17.814 -13.480 -10.327 1.00 94.88 205 LYS A C 1
ATOM 1615 O O . LYS A 1 205 ? 17.964 -12.556 -11.120 1.00 94.88 205 LYS A O 1
ATOM 1620 N N . SER A 1 206 ? 17.044 -14.531 -10.618 1.00 94.44 206 SER A N 1
ATOM 1621 C CA . SER A 1 206 ? 16.255 -14.597 -11.857 1.00 94.44 206 SER A CA 1
ATOM 1622 C C . SER A 1 206 ? 14.995 -13.726 -11.807 1.00 94.44 206 SER A C 1
ATOM 1624 O O . SER A 1 206 ? 14.446 -13.358 -12.845 1.00 94.44 206 SER A O 1
ATOM 1626 N N . LYS A 1 207 ? 14.532 -13.399 -10.596 1.00 96.88 207 LYS A N 1
ATOM 1627 C CA . LYS A 1 207 ? 13.276 -12.693 -10.341 1.00 96.88 207 LYS A CA 1
ATOM 1628 C C . LYS A 1 207 ? 13.302 -11.964 -9.005 1.00 96.88 207 LYS A C 1
ATOM 1630 O O . LYS A 1 207 ? 14.154 -12.209 -8.148 1.00 96.88 207 LYS A O 1
ATOM 1635 N N . MET A 1 208 ? 12.325 -11.093 -8.815 1.00 98.19 208 MET A N 1
ATOM 1636 C CA . MET A 1 208 ? 11.979 -10.525 -7.522 1.00 98.19 208 MET A CA 1
ATOM 1637 C C . MET A 1 208 ? 10.707 -11.207 -7.020 1.00 98.19 208 MET A C 1
ATOM 1639 O O . MET A 1 208 ? 9.707 -11.213 -7.732 1.00 98.19 208 MET A O 1
ATOM 1643 N N . THR A 1 209 ? 10.750 -11.817 -5.836 1.00 98.50 209 THR A N 1
ATOM 1644 C CA . THR A 1 209 ? 9.603 -12.539 -5.253 1.00 98.50 209 THR A CA 1
ATOM 1645 C C . THR A 1 209 ? 9.122 -11.808 -4.014 1.00 98.50 209 THR A C 1
ATOM 1647 O O . THR A 1 209 ? 9.894 -11.662 -3.074 1.00 98.50 209 THR A O 1
ATOM 1650 N N . PHE A 1 210 ? 7.866 -11.385 -3.993 1.00 98.69 210 PHE A N 1
ATOM 1651 C CA . PHE A 1 210 ? 7.237 -10.754 -2.841 1.00 98.69 210 PHE A CA 1
ATOM 1652 C C . PHE A 1 210 ? 6.445 -11.782 -2.046 1.00 98.69 210 PH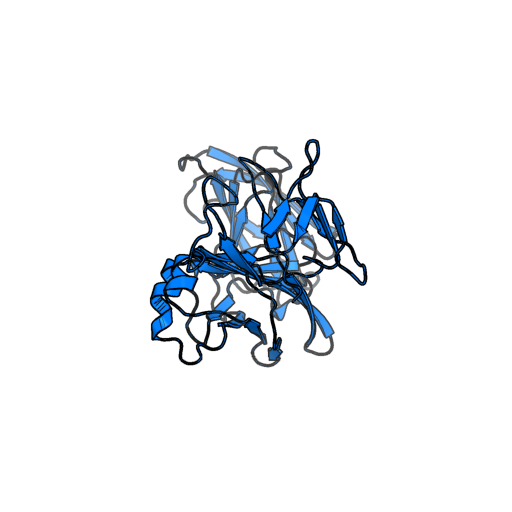E A C 1
ATOM 1654 O O . PHE A 1 210 ? 5.760 -12.629 -2.620 1.00 98.69 210 PHE A O 1
ATOM 1661 N N . THR A 1 211 ? 6.506 -11.671 -0.723 1.00 98.69 211 THR A N 1
ATOM 1662 C CA . THR A 1 211 ? 5.572 -12.342 0.184 1.00 98.69 211 THR A CA 1
ATOM 1663 C C . THR A 1 211 ? 5.011 -11.321 1.156 1.00 98.69 211 THR A C 1
ATOM 1665 O O . THR A 1 211 ? 5.757 -10.460 1.623 1.00 98.69 211 THR A O 1
ATOM 1668 N N . MET A 1 212 ? 3.735 -11.432 1.505 1.00 98.69 212 MET A N 1
ATOM 1669 C CA . MET A 1 212 ? 3.102 -10.603 2.524 1.00 98.69 212 MET A CA 1
ATOM 1670 C C . MET A 1 212 ? 2.133 -11.439 3.352 1.00 98.69 212 MET A C 1
ATOM 1672 O O . MET A 1 212 ? 1.292 -12.145 2.799 1.00 98.69 212 MET A O 1
ATOM 1676 N N . THR A 1 213 ? 2.222 -11.304 4.670 1.00 98.50 213 THR A N 1
ATOM 1677 C CA . THR A 1 213 ? 1.386 -12.024 5.631 1.00 98.50 213 THR A CA 1
ATOM 1678 C C . THR A 1 213 ? 0.841 -11.040 6.670 1.00 98.50 213 THR A C 1
ATOM 1680 O O . THR A 1 213 ? 1.590 -10.166 7.117 1.00 98.50 213 THR A O 1
ATOM 1683 N N . PRO A 1 214 ? -0.431 -11.153 7.097 1.00 98.00 214 PRO A N 1
ATOM 1684 C CA . PRO A 1 214 ? -0.933 -10.418 8.254 1.00 98.00 214 PRO A CA 1
ATOM 1685 C C . PRO A 1 214 ? -0.063 -10.673 9.493 1.00 98.00 214 PRO A C 1
ATOM 1687 O O . PRO A 1 214 ? 0.176 -11.826 9.864 1.00 98.00 214 PRO A O 1
ATOM 1690 N N . SER A 1 215 ? 0.424 -9.612 10.140 1.00 97.12 215 SER A N 1
ATOM 1691 C CA . SER A 1 215 ? 1.284 -9.757 11.316 1.00 97.12 215 SER A CA 1
ATOM 1692 C C . SER A 1 215 ? 0.476 -10.167 12.547 1.00 97.12 215 SER A C 1
ATOM 1694 O O . SER A 1 215 ? -0.690 -9.810 12.707 1.00 97.12 215 SER A O 1
ATOM 1696 N N . LYS A 1 216 ? 1.125 -10.890 13.464 1.00 92.69 216 LYS A N 1
ATOM 1697 C CA . LYS A 1 216 ? 0.585 -11.162 14.810 1.00 92.69 216 LYS A CA 1
ATOM 1698 C C . LYS A 1 216 ? 0.823 -10.006 15.784 1.00 92.69 216 LYS A C 1
ATOM 1700 O O . LYS A 1 216 ? 0.331 -10.050 16.907 1.00 92.69 216 LYS A O 1
ATOM 1705 N N . GLN A 1 217 ? 1.644 -9.035 15.392 1.00 94.06 217 GLN A N 1
ATOM 1706 C CA . GLN A 1 217 ? 1.936 -7.847 16.179 1.00 94.06 217 GLN A CA 1
ATOM 1707 C C . GLN A 1 217 ? 1.096 -6.689 15.664 1.00 94.06 217 GLN A C 1
ATOM 1709 O O . GLN A 1 217 ? 1.025 -6.465 14.458 1.00 94.06 217 GLN A O 1
ATOM 1714 N N . GLU A 1 218 ? 0.522 -5.920 16.581 1.00 93.00 218 GLU A N 1
ATOM 1715 C CA . GLU A 1 218 ? -0.150 -4.680 16.216 1.00 93.00 218 GLU A CA 1
ATOM 1716 C C . GLU A 1 218 ? 0.877 -3.563 15.988 1.00 93.00 218 GLU A C 1
ATOM 1718 O O . GLU A 1 218 ? 1.892 -3.482 16.688 1.00 93.00 218 GLU A O 1
ATOM 1723 N N . LYS A 1 219 ? 0.602 -2.681 15.025 1.00 94.12 219 LYS A N 1
ATOM 1724 C CA . LYS A 1 219 ? 1.379 -1.463 14.776 1.00 94.12 219 LYS A CA 1
ATOM 1725 C C . LYS A 1 219 ? 0.442 -0.271 14.733 1.00 94.12 219 LYS A C 1
ATOM 1727 O O . LYS A 1 219 ? -0.428 -0.176 13.877 1.00 94.12 219 LYS A O 1
ATOM 1732 N N . PHE A 1 220 ? 0.683 0.664 15.637 1.00 94.88 220 PHE A N 1
ATOM 1733 C CA . PHE A 1 220 ? -0.045 1.918 15.715 1.00 94.88 220 PHE A CA 1
ATOM 1734 C C . PHE A 1 220 ? 0.904 3.114 15.600 1.00 94.88 220 PHE A C 1
ATOM 1736 O O . PHE A 1 220 ? 2.078 2.982 15.960 1.00 94.88 220 PHE A O 1
ATOM 1743 N N . PRO A 1 221 ? 0.400 4.274 15.148 1.00 94.75 221 PRO A N 1
ATOM 1744 C CA . PRO A 1 221 ? -0.931 4.475 14.561 1.00 94.75 221 PRO A CA 1
ATOM 1745 C C . PRO A 1 221 ? -1.045 3.898 13.138 1.00 94.75 221 PRO A C 1
ATOM 1747 O O . PRO A 1 221 ? -0.051 3.811 12.414 1.00 94.75 221 PRO A O 1
ATOM 1750 N N . LEU A 1 222 ? -2.269 3.573 12.704 1.00 95.06 222 LEU A N 1
ATOM 1751 C CA . LEU A 1 222 ? -2.589 3.569 11.274 1.00 95.06 222 LEU A CA 1
ATOM 1752 C C . LEU A 1 222 ? -2.523 5.011 10.785 1.00 95.06 222 LEU A C 1
ATOM 1754 O O . LEU A 1 222 ? -3.115 5.885 11.412 1.00 95.06 222 LEU A O 1
ATOM 1758 N N . SER A 1 223 ? -1.820 5.284 9.689 1.00 92.81 223 SER A N 1
ATOM 1759 C CA . SER A 1 223 ? -1.620 6.655 9.223 1.00 92.81 223 SER A CA 1
ATOM 1760 C C . SER A 1 223 ? -2.120 6.846 7.804 1.00 92.81 223 SER A C 1
ATOM 1762 O O . SER A 1 223 ? -1.849 6.020 6.942 1.00 92.81 223 SER A O 1
ATOM 1764 N N . SER A 1 224 ? -2.825 7.950 7.579 1.00 93.00 224 SER A N 1
ATOM 1765 C CA . SER A 1 224 ? -3.304 8.351 6.262 1.00 93.00 224 SER A CA 1
ATOM 1766 C C . SER A 1 224 ? -3.244 9.870 6.121 1.00 93.00 224 SER A C 1
ATOM 1768 O O . SER A 1 224 ? -3.219 10.606 7.112 1.00 93.00 224 SER A O 1
ATOM 1770 N N . TYR A 1 225 ? -3.193 10.341 4.881 1.00 92.50 225 TYR A N 1
ATOM 1771 C CA . TYR A 1 225 ? -3.337 11.754 4.562 1.00 92.50 225 TYR A CA 1
ATOM 1772 C C . TYR A 1 225 ? -4.805 12.082 4.321 1.00 92.50 225 TYR A C 1
ATOM 1774 O O . TYR A 1 225 ? -5.594 11.239 3.893 1.00 92.50 225 TYR A O 1
ATOM 1782 N N . THR A 1 226 ? -5.185 13.328 4.579 1.00 93.56 226 THR A N 1
ATOM 1783 C CA . THR A 1 226 ? -6.500 13.803 4.154 1.00 93.56 226 THR A CA 1
ATOM 1784 C C . THR A 1 226 ? -6.591 13.897 2.629 1.00 93.56 226 THR A C 1
ATOM 1786 O O . THR A 1 226 ? -5.569 14.032 1.960 1.00 93.56 226 THR A O 1
ATOM 1789 N N . HIS A 1 227 ? -7.806 13.894 2.065 1.00 90.50 227 HIS A N 1
ATOM 1790 C CA . HIS A 1 227 ? -8.039 13.971 0.607 1.00 90.50 227 HIS A CA 1
ATOM 1791 C C . HIS A 1 227 ? -7.314 15.159 -0.062 1.00 90.50 227 HIS A C 1
ATOM 1793 O O . HIS A 1 227 ? -6.880 15.077 -1.208 1.00 90.50 227 HIS A O 1
ATOM 1799 N N . ASN A 1 228 ? -7.184 16.283 0.647 1.00 92.00 228 ASN A N 1
ATOM 1800 C CA . ASN A 1 228 ? -6.460 17.476 0.191 1.00 92.00 228 ASN A CA 1
ATOM 1801 C C . ASN A 1 228 ? -4.969 17.513 0.580 1.00 92.00 228 ASN A C 1
ATOM 1803 O O . ASN A 1 228 ? -4.316 18.529 0.352 1.00 92.00 228 ASN A O 1
ATOM 1807 N N . ALA A 1 229 ? -4.450 16.452 1.199 1.00 91.69 229 ALA A N 1
ATOM 1808 C CA . ALA A 1 229 ? -3.084 16.329 1.701 1.00 91.69 229 ALA A CA 1
ATOM 1809 C C . ALA A 1 229 ? -2.639 17.479 2.628 1.00 91.69 229 ALA A C 1
ATOM 1811 O O . ALA A 1 229 ? -1.456 17.793 2.711 1.00 91.69 229 ALA A O 1
ATOM 1812 N N . ILE A 1 230 ? -3.569 18.128 3.337 1.00 93.19 230 ILE A N 1
ATOM 1813 C CA . ILE A 1 230 ? -3.228 19.184 4.305 1.00 93.19 230 ILE A CA 1
ATOM 1814 C C . ILE A 1 230 ? -2.790 18.579 5.636 1.00 93.19 230 ILE A C 1
ATOM 1816 O O . ILE A 1 230 ? -1.886 19.108 6.287 1.00 93.19 230 ILE A O 1
ATOM 1820 N N . PHE A 1 231 ? -3.421 17.481 6.052 1.00 93.94 231 PHE A N 1
ATOM 1821 C CA . PHE A 1 231 ? -3.135 16.833 7.324 1.00 93.94 231 PHE A CA 1
ATOM 1822 C C . PHE A 1 231 ? -2.687 15.392 7.116 1.00 93.94 231 PHE A C 1
ATOM 1824 O O . PHE A 1 231 ? -3.183 14.691 6.235 1.00 93.94 231 PHE A O 1
ATOM 1831 N N . GLN A 1 232 ? -1.768 14.954 7.968 1.00 93.88 232 GLN A N 1
ATOM 1832 C CA . GLN A 1 232 ? -1.544 13.547 8.249 1.00 93.88 232 GLN A CA 1
ATOM 1833 C C . GLN A 1 232 ? -2.306 13.210 9.529 1.00 93.88 232 GLN A C 1
ATOM 1835 O O . GLN A 1 232 ? -2.184 13.909 10.539 1.00 93.88 232 GLN A O 1
ATOM 1840 N N . VAL A 1 233 ? -3.101 12.150 9.475 1.00 95.00 233 VAL A N 1
ATOM 1841 C CA . VAL A 1 233 ? -3.918 11.682 10.589 1.00 95.00 233 VAL A CA 1
ATOM 1842 C C . VAL A 1 233 ? -3.446 10.285 10.980 1.00 95.00 233 VAL A C 1
ATOM 1844 O O . VAL A 1 233 ? -3.138 9.447 10.126 1.00 95.00 233 VAL A O 1
ATOM 1847 N N . GLY A 1 234 ? -3.320 10.053 12.279 1.00 95.69 234 GLY A N 1
ATOM 1848 C CA . GLY A 1 234 ? -3.018 8.772 12.893 1.00 95.69 234 GLY A CA 1
ATOM 1849 C C . GLY A 1 234 ? -4.224 8.273 13.680 1.00 95.69 234 GLY A C 1
ATOM 1850 O O . GLY A 1 234 ? -4.751 9.014 14.505 1.00 95.69 234 GLY A O 1
ATOM 1851 N N . LEU A 1 235 ? -4.641 7.027 13.462 1.00 97.19 235 LEU A N 1
ATOM 1852 C CA . LEU A 1 235 ? -5.661 6.350 14.257 1.00 97.19 235 LEU A CA 1
ATOM 1853 C C . LEU A 1 235 ? -5.029 5.194 15.036 1.00 97.19 235 LEU A C 1
ATOM 1855 O O . LEU A 1 235 ? -4.398 4.307 14.461 1.00 97.19 235 LEU A O 1
ATOM 1859 N N . SER A 1 236 ? -5.236 5.187 16.349 1.00 97.56 236 SER A N 1
ATOM 1860 C CA . SER A 1 236 ? -4.885 4.064 17.228 1.00 97.56 236 SER A CA 1
ATOM 1861 C C . SER A 1 236 ? -6.056 3.714 18.132 1.00 97.56 236 SER A C 1
ATOM 1863 O O . SER A 1 236 ? -6.935 4.548 18.345 1.00 97.56 236 SER A O 1
ATOM 1865 N N . TRP A 1 237 ? -6.060 2.520 18.722 1.00 97.69 237 TRP A N 1
ATOM 1866 C CA . TRP A 1 237 ? -7.065 2.162 19.722 1.00 97.69 237 TRP A CA 1
ATOM 1867 C C . TRP A 1 237 ? -6.539 1.206 20.793 1.00 97.69 237 TRP A C 1
ATOM 1869 O O . TRP A 1 237 ? -5.544 0.513 20.591 1.00 97.69 237 TRP A O 1
ATOM 1879 N N . ASP A 1 238 ? -7.226 1.183 21.934 1.00 97.06 238 ASP A N 1
ATOM 1880 C CA . ASP A 1 238 ? -6.986 0.262 23.046 1.00 97.06 238 ASP A CA 1
ATOM 1881 C C . ASP A 1 238 ? -8.328 -0.149 23.693 1.00 97.06 238 ASP A C 1
ATOM 1883 O O . ASP A 1 238 ? -9.149 0.734 23.970 1.00 97.06 238 ASP A O 1
ATOM 1887 N N . PRO A 1 239 ? -8.598 -1.448 23.933 1.00 96.38 239 PRO A N 1
ATOM 1888 C CA . PRO A 1 239 ? -7.745 -2.605 23.646 1.00 96.38 239 PRO A CA 1
ATOM 1889 C C . PRO A 1 239 ? -7.736 -3.017 22.164 1.00 96.38 239 PRO A C 1
ATOM 1891 O O . PRO A 1 239 ? -8.693 -2.779 21.429 1.00 96.38 239 PRO A O 1
ATOM 1894 N N . ALA A 1 240 ? -6.664 -3.695 21.746 1.00 94.06 240 ALA A N 1
ATOM 1895 C CA . ALA A 1 240 ? -6.582 -4.428 20.483 1.00 94.06 240 ALA A CA 1
ATOM 1896 C C . ALA A 1 240 ? -6.477 -5.947 20.767 1.00 94.06 240 ALA A C 1
ATOM 1898 O O . ALA A 1 240 ? -5.651 -6.339 21.596 1.00 94.06 240 ALA A O 1
ATOM 1899 N N . PRO A 1 241 ? -7.280 -6.817 20.121 1.00 94.44 241 PRO A N 1
ATOM 1900 C CA . PRO A 1 241 ? -8.328 -6.506 19.146 1.00 94.44 241 PRO A CA 1
ATOM 1901 C C . PRO A 1 241 ? -9.558 -5.837 19.781 1.00 94.44 241 PRO A C 1
ATOM 1903 O O . PRO A 1 241 ? -9.799 -5.953 20.982 1.00 94.44 241 PRO A O 1
ATOM 1906 N N . ILE A 1 242 ? -10.362 -5.177 18.945 1.00 97.00 242 ILE A N 1
ATOM 1907 C CA . ILE A 1 242 ? -11.639 -4.580 19.356 1.00 97.00 242 ILE A CA 1
ATOM 1908 C C . ILE A 1 242 ? -12.670 -5.694 19.512 1.00 97.00 242 ILE A C 1
ATOM 1910 O O . ILE A 1 242 ? -12.832 -6.523 18.615 1.00 97.00 242 ILE A O 1
ATOM 1914 N N . GLN A 1 243 ? -13.379 -5.695 20.637 1.00 97.12 243 GLN A N 1
ATOM 1915 C CA . GLN A 1 243 ? -14.389 -6.698 20.967 1.00 97.12 243 GLN A CA 1
ATOM 1916 C C . GLN A 1 243 ? -15.695 -6.032 21.417 1.00 97.12 243 GLN A C 1
ATOM 1918 O O . GLN A 1 243 ? -15.659 -4.953 22.020 1.00 97.12 243 GLN A O 1
ATOM 1923 N N . PRO A 1 244 ? -16.854 -6.664 21.169 1.00 97.19 244 PRO A N 1
ATOM 1924 C CA . PRO A 1 244 ? -18.134 -6.130 21.601 1.00 97.19 244 PRO A CA 1
ATOM 1925 C C . PRO A 1 244 ? -18.233 -6.093 23.130 1.00 97.19 244 PRO A C 1
ATOM 1927 O O . PRO A 1 244 ? -17.607 -6.879 23.850 1.00 97.19 244 PRO A O 1
ATOM 1930 N N . SER A 1 245 ? -19.045 -5.162 23.629 1.00 96.44 245 SER A N 1
ATOM 1931 C CA . SER A 1 245 ? -19.305 -4.913 25.053 1.00 96.44 245 SER A CA 1
ATOM 1932 C C . SER A 1 245 ? -18.078 -4.510 25.885 1.00 96.44 245 SER A C 1
ATOM 1934 O O . SER A 1 245 ? -18.179 -4.386 27.105 1.00 96.44 245 SER A O 1
ATOM 1936 N N . LYS A 1 246 ? -16.926 -4.263 25.248 1.00 96.81 246 LYS A N 1
ATOM 1937 C CA . LYS A 1 246 ? -15.738 -3.682 25.878 1.00 96.81 246 LYS A CA 1
ATOM 1938 C C . LYS A 1 246 ? -15.558 -2.249 25.393 1.00 96.81 246 LYS A C 1
ATOM 1940 O O . LYS A 1 246 ? -15.607 -1.978 24.193 1.00 96.81 246 LYS A O 1
ATOM 1945 N N . ASN A 1 247 ? -15.340 -1.330 26.331 1.00 97.38 247 ASN A N 1
ATOM 1946 C CA . ASN A 1 247 ? -15.040 0.049 25.976 1.00 97.38 247 ASN A CA 1
ATOM 1947 C C . ASN A 1 247 ? -13.711 0.110 25.222 1.00 97.38 247 ASN A C 1
ATOM 1949 O O . ASN A 1 247 ? -12.699 -0.369 25.729 1.00 97.38 247 ASN A O 1
ATOM 1953 N N . THR A 1 248 ? -13.733 0.701 24.032 1.00 97.88 248 THR A N 1
ATOM 1954 C CA . THR A 1 248 ? -12.548 0.923 23.206 1.00 97.88 248 THR A CA 1
ATOM 1955 C C . THR A 1 248 ? -12.259 2.412 23.170 1.00 97.88 248 THR A C 1
ATOM 1957 O O . THR A 1 248 ? -13.123 3.210 22.800 1.00 97.88 248 THR A O 1
ATOM 1960 N N . ARG A 1 249 ? -11.038 2.786 23.547 1.00 98.00 249 ARG A N 1
ATOM 1961 C CA . ARG A 1 249 ? -10.541 4.150 23.423 1.00 98.00 249 ARG A CA 1
ATOM 1962 C C . ARG A 1 249 ? -9.821 4.308 22.098 1.00 98.00 249 ARG A C 1
ATOM 1964 O O . ARG A 1 249 ? -8.800 3.667 21.879 1.00 98.00 249 ARG A O 1
ATOM 1971 N N . PHE A 1 250 ? -10.328 5.189 21.252 1.00 98.00 250 PHE A N 1
ATOM 1972 C CA . PHE A 1 250 ? -9.695 5.625 20.015 1.00 98.00 250 PHE A CA 1
ATOM 1973 C C . PHE A 1 250 ? -8.835 6.854 20.272 1.00 98.00 250 PHE A C 1
ATOM 1975 O O . PHE A 1 250 ? -9.250 7.756 20.994 1.00 98.00 250 PHE A O 1
ATOM 1982 N N . TYR A 1 251 ? -7.663 6.903 19.653 1.00 97.50 251 TYR A N 1
ATOM 1983 C CA . TYR A 1 251 ? -6.738 8.028 19.683 1.00 97.50 251 TYR A CA 1
ATOM 1984 C C . TYR A 1 251 ? -6.565 8.573 18.268 1.00 97.50 251 TYR A C 1
ATOM 1986 O O . TYR A 1 251 ? -6.359 7.787 17.341 1.00 97.50 251 TYR A O 1
ATOM 1994 N N . VAL A 1 252 ? -6.657 9.896 18.112 1.00 97.19 252 VAL A N 1
ATOM 1995 C CA . VAL A 1 252 ? -6.588 10.578 16.810 1.00 97.19 252 VAL A CA 1
ATOM 1996 C C . VAL A 1 252 ? -5.458 11.604 16.818 1.00 97.19 252 VAL A C 1
ATOM 1998 O O . VAL A 1 252 ? -5.594 12.707 17.348 1.00 97.19 252 VAL A O 1
ATOM 2001 N N . ASP A 1 253 ? -4.332 11.265 16.208 1.00 95.06 253 ASP A N 1
ATOM 2002 C CA . ASP A 1 253 ? -3.183 12.161 16.111 1.00 95.06 253 ASP A CA 1
ATOM 2003 C C . ASP A 1 253 ? -3.278 12.962 14.811 1.00 95.06 253 ASP A C 1
ATOM 2005 O O . ASP A 1 253 ? -3.354 12.384 13.735 1.00 95.06 253 ASP A O 1
ATOM 2009 N N . ILE A 1 254 ? -3.291 14.295 14.883 1.00 95.12 254 ILE A N 1
ATOM 2010 C CA . ILE A 1 254 ? -3.424 15.161 13.700 1.00 95.12 254 ILE A CA 1
ATOM 2011 C C . ILE A 1 254 ? -2.175 16.025 13.592 1.00 95.12 254 ILE A C 1
ATOM 2013 O O . ILE A 1 254 ? -1.821 16.734 14.534 1.00 95.12 254 ILE A O 1
ATOM 2017 N N . THR A 1 255 ? -1.510 16.013 12.442 1.00 93.44 255 THR A N 1
ATOM 2018 C CA . THR A 1 255 ? -0.379 16.899 12.145 1.00 93.44 255 THR A CA 1
ATOM 2019 C C . THR A 1 255 ? -0.573 17.559 10.787 1.00 93.44 255 THR A C 1
ATOM 2021 O O . THR A 1 255 ? -1.162 16.982 9.876 1.00 93.44 255 THR A O 1
ATOM 2024 N N . ARG A 1 256 ? -0.103 18.800 10.633 1.00 91.56 256 ARG A N 1
ATOM 2025 C CA . ARG A 1 256 ? -0.067 19.442 9.315 1.00 91.56 256 ARG A CA 1
ATOM 2026 C C . ARG A 1 256 ? 1.040 18.830 8.474 1.00 91.56 256 ARG A C 1
ATOM 2028 O O . ARG A 1 256 ? 2.191 18.772 8.904 1.00 91.56 256 ARG A O 1
ATOM 2035 N N . TYR A 1 257 ? 0.692 18.428 7.262 1.00 85.38 257 TYR A N 1
ATOM 2036 C CA . TYR A 1 257 ? 1.654 17.949 6.288 1.00 85.38 257 TYR A CA 1
ATOM 2037 C C . TYR A 1 257 ? 2.448 19.132 5.714 1.00 85.38 257 TYR A C 1
ATOM 2039 O O . T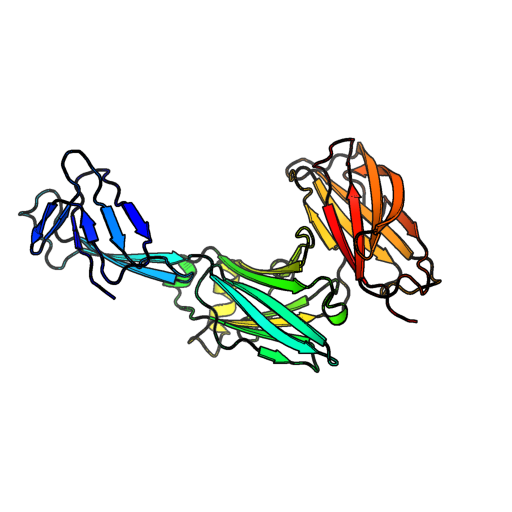YR A 1 257 ? 1.900 20.212 5.498 1.00 85.38 257 TYR A O 1
ATOM 2047 N N . PHE A 1 258 ? 3.759 18.955 5.530 1.00 77.31 258 PHE A N 1
ATOM 2048 C CA . PHE A 1 258 ? 4.701 19.989 5.064 1.00 77.31 258 PHE A CA 1
ATOM 2049 C C . PHE A 1 258 ? 4.757 21.306 5.866 1.00 77.31 258 PHE A C 1
ATOM 2051 O O . PHE A 1 258 ? 5.330 22.286 5.389 1.00 77.31 258 PHE A O 1
ATOM 2058 N N . ALA A 1 259 ? 4.237 21.344 7.094 1.00 80.94 259 ALA A N 1
ATOM 2059 C CA . ALA A 1 259 ? 4.334 22.513 7.967 1.00 80.94 259 ALA A CA 1
ATOM 2060 C C . ALA A 1 259 ? 5.110 22.189 9.256 1.00 80.94 259 ALA A C 1
ATOM 2062 O O . ALA A 1 259 ? 5.154 21.031 9.680 1.00 80.94 259 ALA A O 1
ATOM 2063 N N . PRO A 1 260 ? 5.713 23.195 9.919 1.00 78.62 260 PRO A N 1
ATOM 2064 C CA . PRO A 1 260 ? 6.269 23.016 11.254 1.00 78.62 260 PRO A CA 1
ATOM 2065 C C . PRO A 1 260 ? 5.212 22.477 12.225 1.00 78.62 260 PRO A C 1
ATOM 2067 O O . PRO A 1 260 ? 4.037 22.840 12.141 1.00 78.62 260 PRO A O 1
ATOM 2070 N N . LYS A 1 261 ? 5.635 21.642 13.181 1.00 78.25 261 LYS A N 1
ATOM 2071 C CA . LYS A 1 261 ? 4.749 21.127 14.231 1.00 78.25 261 LYS A CA 1
ATOM 2072 C C . LYS A 1 261 ? 4.349 22.279 15.160 1.00 78.25 261 LYS A C 1
ATOM 2074 O O . LYS A 1 261 ? 5.097 22.647 16.063 1.00 78.25 261 LYS A O 1
ATOM 2079 N N . VAL A 1 262 ? 3.178 22.854 14.910 1.00 82.56 262 VAL A N 1
ATOM 2080 C CA . VAL A 1 262 ? 2.561 23.907 15.724 1.00 82.56 262 VAL A CA 1
ATOM 2081 C C . VAL A 1 262 ? 1.325 23.329 16.399 1.00 82.56 262 VAL A C 1
ATOM 2083 O O . VAL A 1 262 ? 0.560 22.604 15.766 1.00 82.56 262 VAL A O 1
ATOM 2086 N N . ARG A 1 263 ? 1.157 23.636 17.691 1.00 89.75 263 ARG A N 1
ATOM 2087 C CA . ARG A 1 263 ? -0.051 23.282 18.439 1.00 89.75 263 ARG A CA 1
ATOM 2088 C C . ARG A 1 263 ? -1.152 24.289 18.145 1.00 89.75 263 ARG A C 1
ATOM 2090 O O . ARG A 1 263 ? -0.960 25.482 18.364 1.00 89.75 263 ARG A O 1
ATOM 2097 N N . GLU A 1 264 ? -2.289 23.798 17.683 1.00 91.94 264 GLU A N 1
ATOM 2098 C CA . GLU A 1 264 ? -3.476 24.601 17.387 1.00 91.94 264 GLU A CA 1
ATOM 2099 C C . GLU A 1 264 ? -4.744 23.783 17.634 1.00 91.94 264 GLU A C 1
ATOM 2101 O O . GLU A 1 264 ? -4.699 22.550 17.670 1.00 91.94 264 GLU A O 1
ATOM 2106 N N . ASP A 1 265 ? -5.872 24.469 17.794 1.00 93.06 265 ASP A N 1
ATOM 2107 C CA . ASP A 1 265 ? -7.164 23.813 17.962 1.00 93.06 265 ASP A CA 1
ATOM 2108 C C . ASP A 1 265 ? -7.552 23.048 16.688 1.00 93.06 265 ASP A C 1
ATOM 2110 O O . ASP A 1 265 ? -7.445 23.549 15.564 1.00 93.06 265 ASP A O 1
ATOM 2114 N N . ALA A 1 266 ? -8.045 21.828 16.882 1.00 92.12 266 ALA A N 1
ATOM 2115 C CA . ALA A 1 266 ? -8.663 21.008 15.853 1.00 92.12 266 ALA A CA 1
ATOM 2116 C C . ALA A 1 266 ? -10.166 20.922 16.115 1.00 92.12 266 ALA A C 1
ATOM 2118 O O . ALA A 1 266 ? -10.584 20.652 17.241 1.00 92.12 266 ALA A O 1
ATOM 2119 N N . LYS A 1 267 ? -10.988 21.061 15.079 1.00 95.75 267 LYS A N 1
ATOM 2120 C CA . LYS A 1 267 ? -12.393 20.638 15.102 1.00 95.75 267 LYS A CA 1
ATOM 2121 C C . LYS A 1 267 ? -12.614 19.623 13.999 1.00 95.75 267 LYS A C 1
ATOM 2123 O O . LYS A 1 267 ? -12.323 19.938 12.856 1.00 95.75 267 LYS A O 1
ATOM 2128 N N . PHE A 1 268 ? -13.101 18.437 14.323 1.00 96.12 268 PHE A N 1
ATOM 2129 C CA . PHE A 1 268 ? -13.348 17.380 13.342 1.00 96.12 268 PHE A CA 1
ATOM 2130 C C . PHE A 1 268 ? -14.536 16.527 13.769 1.00 96.12 268 PHE A C 1
ATOM 2132 O O . PHE A 1 268 ? -14.896 16.516 14.945 1.00 96.12 268 PHE A O 1
ATOM 2139 N N . ASP A 1 269 ? -15.130 15.794 12.838 1.00 97.38 269 ASP A N 1
ATOM 2140 C CA . ASP A 1 269 ? -16.141 14.793 13.156 1.00 97.38 269 ASP A CA 1
ATOM 2141 C C . ASP A 1 269 ? -15.496 13.407 13.226 1.00 97.38 269 ASP A C 1
ATOM 2143 O O . ASP A 1 269 ? -14.788 12.993 12.311 1.00 97.38 269 ASP A O 1
ATOM 2147 N N . PHE A 1 270 ? -15.742 12.687 14.319 1.00 97.50 270 PHE A N 1
ATOM 2148 C CA . PHE A 1 270 ? -15.441 11.266 14.448 1.00 97.50 270 PHE A CA 1
ATOM 2149 C C . PHE A 1 270 ? -16.686 10.472 14.060 1.00 97.50 270 PHE A C 1
ATOM 2151 O O . PHE A 1 270 ? -17.720 10.570 14.734 1.00 97.50 270 PHE A O 1
ATOM 2158 N N . VAL A 1 271 ? -16.592 9.703 12.981 1.00 97.94 271 VAL A N 1
ATOM 2159 C CA . VAL A 1 271 ? -17.721 8.986 12.384 1.00 97.94 271 VAL A CA 1
ATOM 2160 C C . VAL A 1 271 ? -17.427 7.494 12.367 1.00 97.94 271 VAL A C 1
ATOM 2162 O O . VAL A 1 271 ? -16.323 7.070 12.037 1.00 97.94 271 VAL A O 1
ATOM 2165 N N . ILE A 1 272 ? -18.427 6.694 12.726 1.00 97.62 272 ILE A N 1
ATOM 2166 C CA . ILE A 1 272 ? -18.385 5.236 12.629 1.00 97.62 272 ILE A CA 1
ATOM 2167 C C . ILE A 1 272 ? -19.465 4.817 11.647 1.00 97.62 272 ILE A C 1
ATOM 2169 O O . ILE A 1 272 ? -20.638 5.153 11.835 1.00 97.62 272 ILE A O 1
ATOM 2173 N N . SER A 1 273 ? -19.090 4.048 10.632 1.00 96.12 273 SER A N 1
ATOM 2174 C CA . SER A 1 273 ? -20.035 3.482 9.677 1.00 96.12 273 SER A CA 1
ATOM 2175 C C . SER A 1 273 ? -19.794 1.995 9.440 1.00 96.12 273 SER A C 1
ATOM 2177 O O . SER A 1 273 ? -18.691 1.470 9.605 1.00 96.12 273 SER A O 1
ATOM 2179 N N . GLN A 1 274 ? -20.866 1.293 9.085 1.00 94.75 274 GLN A N 1
ATOM 2180 C CA . GLN A 1 274 ? -20.846 -0.130 8.769 1.00 94.75 274 GLN A CA 1
ATOM 2181 C C . GLN A 1 274 ? -21.880 -0.427 7.691 1.00 94.75 274 GLN A C 1
ATOM 2183 O O . GLN A 1 274 ? -22.989 0.098 7.740 1.00 94.75 274 GLN A O 1
ATOM 2188 N N . HIS A 1 275 ? -21.530 -1.267 6.713 1.00 89.88 275 HIS A N 1
ATOM 2189 C CA . HIS A 1 275 ? -22.429 -1.645 5.611 1.00 89.88 275 HIS A CA 1
ATOM 2190 C C . HIS A 1 275 ? -23.059 -0.434 4.888 1.00 89.88 275 HIS A C 1
ATOM 2192 O O . HIS A 1 275 ? -24.231 -0.455 4.517 1.00 89.88 275 HIS A O 1
ATOM 2198 N N . GLY A 1 276 ? -22.292 0.651 4.733 1.00 88.56 276 GLY A N 1
ATOM 2199 C CA . GLY A 1 276 ? -22.755 1.894 4.106 1.00 88.56 276 GLY A CA 1
ATOM 2200 C C . GLY A 1 276 ? -23.716 2.736 4.956 1.00 88.56 276 GLY A C 1
ATOM 2201 O O . GLY A 1 276 ? -24.258 3.716 4.452 1.00 88.56 276 GLY A O 1
ATOM 2202 N N . GLN A 1 277 ? -23.939 2.382 6.225 1.00 93.81 277 GLN A N 1
ATOM 2203 C CA . GLN A 1 277 ? -24.782 3.133 7.155 1.00 93.81 277 GLN A CA 1
ATOM 2204 C C . GLN A 1 277 ? -23.941 3.800 8.245 1.00 93.81 277 GLN A C 1
ATOM 2206 O O . GLN A 1 277 ? -23.094 3.159 8.868 1.00 93.81 277 GLN A O 1
ATOM 2211 N N . GLU A 1 278 ? -24.197 5.084 8.499 1.00 96.75 278 GLU A N 1
ATOM 2212 C CA . GLU A 1 278 ? -23.627 5.802 9.642 1.00 96.75 278 GLU A CA 1
ATOM 2213 C C . GLU A 1 278 ? -24.258 5.278 10.938 1.00 96.75 278 GLU A C 1
ATOM 2215 O O . GLU A 1 278 ? -25.473 5.337 11.129 1.00 96.75 278 GLU A O 1
ATOM 2220 N N . LEU A 1 279 ? -23.421 4.745 11.826 1.00 95.81 279 LEU A N 1
ATOM 2221 C CA . LEU A 1 279 ? -23.818 4.242 13.141 1.00 95.81 279 LEU A CA 1
ATOM 2222 C C . LEU A 1 279 ? -23.669 5.310 14.222 1.00 95.81 279 LEU A C 1
ATOM 2224 O O . LEU A 1 279 ? -24.374 5.291 15.232 1.00 95.81 279 LEU A O 1
ATOM 2228 N N . TYR A 1 280 ? -22.690 6.195 14.046 1.00 96.88 280 TYR A N 1
ATOM 2229 C CA . TYR A 1 280 ? -22.310 7.173 15.045 1.00 96.88 280 TYR A CA 1
ATOM 2230 C C . TYR A 1 280 ? -21.590 8.360 14.411 1.00 96.88 280 TYR A C 1
ATOM 2232 O O . TYR A 1 280 ? -20.749 8.172 13.536 1.00 96.88 280 TYR A O 1
ATOM 2240 N N . ARG A 1 281 ? -21.854 9.562 14.928 1.00 97.44 281 ARG A N 1
ATOM 2241 C CA . ARG A 1 281 ? -21.111 10.784 14.618 1.00 97.44 281 ARG A CA 1
ATOM 2242 C C . ARG A 1 281 ? -20.957 11.633 15.867 1.00 97.44 281 ARG A C 1
ATOM 2244 O O . ARG A 1 281 ? -21.917 11.838 16.613 1.00 97.44 281 ARG A O 1
ATOM 2251 N N . LYS A 1 282 ? -19.758 12.175 16.065 1.00 95.94 282 LYS A N 1
ATOM 2252 C CA . LYS A 1 282 ? -19.482 13.162 17.107 1.00 95.94 282 LYS A CA 1
ATOM 2253 C C . LYS A 1 282 ? -18.529 14.226 16.613 1.00 95.94 282 LYS A C 1
ATOM 2255 O O . LYS A 1 282 ? -17.414 13.905 16.225 1.00 95.94 282 LYS A O 1
ATOM 2260 N N . SER A 1 283 ? -18.923 15.485 16.744 1.00 95.69 283 SER A N 1
ATOM 2261 C CA . SER A 1 283 ? -17.989 16.597 16.599 1.00 95.69 283 SER A CA 1
ATOM 2262 C C . SER A 1 283 ? -17.064 16.662 17.817 1.00 95.69 283 SER A C 1
ATOM 2264 O O . SER A 1 283 ? -17.514 16.702 18.967 1.00 95.69 283 SER A O 1
ATOM 2266 N N . VAL A 1 284 ? -15.762 16.652 17.559 1.00 93.94 284 VAL A N 1
ATOM 2267 C CA . VAL A 1 284 ? -14.682 16.623 18.542 1.00 93.94 284 VAL A CA 1
ATOM 2268 C C . VAL A 1 284 ? -13.865 17.904 18.418 1.00 93.94 284 VAL A C 1
ATOM 2270 O O . VAL A 1 284 ? -13.449 18.291 17.327 1.00 93.94 284 VAL A O 1
ATOM 2273 N N . THR A 1 285 ? -13.611 18.546 19.558 1.00 93.94 285 THR A N 1
ATOM 2274 C CA . THR A 1 285 ? -12.570 19.570 19.679 1.00 93.94 285 THR A CA 1
ATOM 2275 C C . THR A 1 285 ? -11.315 18.893 20.215 1.00 93.94 285 THR A C 1
ATOM 2277 O O . THR A 1 285 ? -11.346 18.319 21.303 1.00 93.94 285 THR A O 1
ATOM 2280 N N . GLY A 1 286 ? -10.236 18.942 19.445 1.00 92.75 286 GLY A N 1
ATOM 2281 C CA . GLY A 1 286 ? -8.935 18.377 19.782 1.00 92.75 286 GLY A CA 1
ATOM 2282 C C . GLY A 1 286 ? -7.806 19.362 19.499 1.00 92.75 286 GLY A C 1
ATOM 2283 O O . GLY A 1 286 ? -8.022 20.570 19.424 1.00 92.75 286 GLY A O 1
ATOM 2284 N N . LEU A 1 287 ? -6.601 18.836 19.323 1.00 94.50 287 LEU A N 1
ATOM 2285 C CA . LEU A 1 287 ? -5.384 19.588 19.060 1.00 94.50 287 LEU A CA 1
ATOM 2286 C C . LEU A 1 287 ? -4.622 18.983 17.879 1.00 94.50 287 LEU A C 1
ATOM 2288 O O . LEU A 1 287 ? -4.390 17.773 17.820 1.00 94.50 287 LEU A O 1
ATOM 2292 N N . ILE A 1 288 ? -4.188 19.841 16.964 1.00 93.69 288 ILE A N 1
ATOM 2293 C CA . ILE A 1 288 ? -3.232 19.515 15.902 1.00 93.69 288 ILE A CA 1
ATOM 2294 C C . ILE A 1 288 ? -1.823 19.703 16.463 1.00 93.69 288 ILE A C 1
ATOM 2296 O O . ILE A 1 288 ? -1.593 20.574 17.298 1.00 93.69 288 ILE A O 1
ATOM 2300 N N . GLY A 1 289 ? -0.870 18.871 16.044 1.00 90.75 289 GLY A N 1
ATOM 2301 C CA . GLY A 1 289 ? 0.526 18.970 16.472 1.00 90.75 289 GLY A CA 1
ATOM 2302 C C . GLY A 1 289 ? 0.739 18.681 17.962 1.00 90.75 289 GLY A C 1
ATOM 2303 O O . GLY A 1 289 ? 1.778 19.052 18.513 1.00 90.75 289 GLY A O 1
ATOM 2304 N N . ALA A 1 290 ? -0.223 18.035 18.622 1.00 90.75 290 ALA A N 1
ATOM 2305 C CA . ALA A 1 290 ? -0.107 17.615 20.011 1.00 90.75 290 ALA A CA 1
ATOM 2306 C C . ALA A 1 290 ? 0.856 16.425 20.179 1.00 90.75 290 ALA A C 1
ATOM 2308 O O . ALA A 1 290 ? 1.462 15.928 19.219 1.00 90.75 290 ALA A O 1
ATOM 2309 N N . ASP A 1 291 ? 1.042 16.008 21.428 1.00 88.75 291 ASP A N 1
ATOM 2310 C CA . ASP A 1 291 ? 1.718 14.747 21.727 1.00 88.75 291 ASP A CA 1
ATOM 2311 C C . ASP A 1 291 ? 0.760 13.587 21.414 1.00 88.75 291 ASP A C 1
ATOM 2313 O O . ASP A 1 291 ? -0.462 13.772 21.424 1.00 88.75 291 ASP A O 1
ATOM 2317 N N . GLU A 1 292 ? 1.300 12.409 21.106 1.00 85.56 292 GLU A N 1
ATOM 2318 C CA . GLU A 1 292 ? 0.480 11.239 20.770 1.00 85.56 292 GLU A CA 1
ATOM 2319 C C . GLU A 1 292 ? -0.555 10.947 21.860 1.00 85.56 292 GLU A C 1
ATOM 2321 O O . GLU A 1 292 ? -0.303 11.155 23.051 1.00 85.56 292 GLU A O 1
ATOM 2326 N N . LYS A 1 293 ? -1.722 10.442 21.450 1.00 87.12 293 LYS A N 1
ATOM 2327 C CA . LYS A 1 293 ? -2.820 10.060 22.357 1.00 87.12 293 LYS A CA 1
ATOM 2328 C C . LYS A 1 293 ? -3.467 11.226 23.120 1.00 87.12 293 LYS A C 1
ATOM 2330 O O . LYS A 1 293 ? -4.234 10.989 24.054 1.00 87.12 293 LYS A O 1
ATOM 2335 N N . THR A 1 294 ? -3.214 12.472 22.713 1.00 91.69 294 THR A N 1
ATOM 2336 C CA . THR A 1 294 ? -3.858 13.657 23.310 1.00 91.69 294 THR A CA 1
ATOM 2337 C C . THR A 1 294 ? -5.341 13.744 22.951 1.00 91.69 294 THR A C 1
ATOM 2339 O O . THR A 1 294 ? -6.172 13.969 23.831 1.00 91.69 294 THR A O 1
ATOM 2342 N N . ASN A 1 295 ? -5.696 13.546 21.677 1.00 93.25 295 ASN A N 1
ATOM 2343 C CA . ASN A 1 295 ? -7.097 13.502 21.265 1.00 93.25 295 ASN A CA 1
ATOM 2344 C C . ASN A 1 295 ? -7.589 12.067 21.396 1.00 93.25 295 ASN A C 1
ATOM 2346 O O . ASN A 1 295 ? -7.024 11.168 20.770 1.00 93.25 295 ASN A O 1
ATOM 2350 N N . TYR A 1 296 ? -8.640 11.853 22.182 1.00 94.56 296 TYR A N 1
ATOM 2351 C CA . TYR A 1 296 ? -9.216 10.529 22.345 1.00 94.56 296 TYR A CA 1
ATOM 2352 C C . TYR A 1 296 ? -10.736 10.550 22.399 1.00 94.56 296 TYR A C 1
ATOM 2354 O O . TYR A 1 296 ? -11.367 11.541 22.776 1.00 94.56 296 TYR A O 1
ATOM 2362 N N . TYR A 1 297 ? -11.315 9.417 22.028 1.00 92.94 297 TYR A N 1
ATOM 2363 C CA . TYR A 1 297 ? -12.744 9.202 22.036 1.00 92.94 297 TYR A CA 1
ATOM 2364 C C . TYR A 1 297 ? -13.072 7.758 22.417 1.00 92.94 297 TYR A C 1
ATOM 2366 O O . TYR A 1 297 ? -12.474 6.824 21.896 1.00 92.94 297 TYR A O 1
ATOM 2374 N N . ASP A 1 298 ? -14.019 7.578 23.332 1.00 95.75 298 ASP A N 1
ATOM 2375 C CA . ASP A 1 298 ? -14.427 6.262 23.819 1.00 95.75 298 ASP A CA 1
ATOM 2376 C C . ASP A 1 298 ? -15.702 5.807 23.099 1.00 95.75 298 ASP A C 1
ATOM 2378 O O . ASP A 1 298 ? -16.670 6.564 22.989 1.00 95.75 298 ASP A O 1
ATOM 2382 N N . TYR A 1 299 ? -15.718 4.560 22.628 1.00 96.81 299 TYR A N 1
ATOM 2383 C CA . TYR A 1 299 ? -16.894 3.936 22.028 1.00 96.81 299 TYR A CA 1
ATOM 2384 C C . TYR A 1 299 ? -16.960 2.449 22.388 1.00 96.81 299 TYR A C 1
ATOM 2386 O O . TYR A 1 299 ? -15.945 1.757 22.458 1.00 96.81 299 TYR A O 1
ATOM 2394 N N . THR A 1 300 ? -18.171 1.940 22.619 1.00 97.56 300 THR A N 1
ATOM 2395 C CA . THR A 1 300 ? -18.415 0.520 22.906 1.00 97.56 300 THR A CA 1
ATOM 2396 C C . THR A 1 300 ? -19.283 -0.077 21.807 1.00 97.56 300 THR A C 1
ATOM 2398 O O . THR A 1 300 ? -20.434 0.322 21.637 1.00 97.56 300 THR A O 1
ATOM 2401 N N . PHE A 1 301 ? -18.734 -1.045 21.074 1.00 97.38 301 PHE A N 1
ATOM 2402 C CA . PHE A 1 301 ? -19.469 -1.796 20.057 1.00 97.38 301 PHE A CA 1
ATOM 2403 C C . PHE A 1 301 ? -20.392 -2.836 20.695 1.00 97.38 301 PHE A C 1
ATOM 2405 O O . PHE A 1 301 ? -20.125 -3.335 21.788 1.00 97.38 301 PHE A O 1
ATOM 2412 N N . SER A 1 302 ? -21.461 -3.195 19.991 1.00 96.38 302 SER A N 1
ATOM 2413 C CA . SER A 1 302 ? -22.348 -4.305 20.355 1.00 96.38 302 SER A CA 1
ATOM 2414 C C . SER A 1 302 ? -22.085 -5.531 19.478 1.00 96.38 302 SER A C 1
ATOM 2416 O O . SER A 1 302 ? -21.427 -5.425 18.445 1.00 96.38 302 SER A O 1
ATOM 2418 N N . ASP A 1 303 ? -22.668 -6.681 19.822 1.00 95.81 303 ASP A N 1
ATOM 2419 C CA . ASP A 1 303 ? -22.576 -7.901 18.999 1.00 95.81 303 ASP A CA 1
ATOM 2420 C C . ASP A 1 303 ? -23.172 -7.733 17.590 1.00 95.81 303 ASP A C 1
ATOM 2422 O O . ASP A 1 303 ? -22.868 -8.497 16.680 1.00 95.81 303 ASP A O 1
ATOM 2426 N N . LYS A 1 304 ? -23.998 -6.700 17.371 1.00 95.38 304 LYS A N 1
ATOM 2427 C CA . LYS A 1 304 ? -24.521 -6.358 16.039 1.00 95.38 304 LYS A CA 1
ATOM 2428 C C . LYS A 1 304 ? -23.463 -5.737 15.124 1.00 95.38 304 LYS A C 1
ATOM 2430 O O . LYS A 1 304 ? -23.721 -5.593 13.936 1.00 95.38 304 LYS A O 1
ATOM 2435 N N . ASN A 1 305 ? -22.316 -5.341 15.676 1.00 95.56 305 ASN A N 1
ATOM 2436 C CA . ASN A 1 305 ? -21.261 -4.621 14.969 1.00 95.56 305 ASN A CA 1
ATOM 2437 C C . ASN A 1 305 ? -20.061 -5.499 14.604 1.00 95.56 305 ASN A C 1
ATOM 2439 O O . ASN A 1 305 ? -19.017 -4.959 14.256 1.00 95.56 305 ASN A O 1
ATOM 2443 N N . LEU A 1 306 ? -20.182 -6.828 14.695 1.00 96.75 306 LEU A N 1
ATOM 2444 C CA . LEU A 1 306 ? -19.113 -7.752 14.314 1.00 96.75 306 LEU A CA 1
ATOM 2445 C C . LEU A 1 306 ? -18.682 -7.556 12.854 1.00 96.75 306 LEU A C 1
ATOM 2447 O O . LEU A 1 306 ? -19.504 -7.267 11.984 1.00 96.75 306 LEU A O 1
ATOM 2451 N N . GLY A 1 307 ? -17.391 -7.764 12.599 1.00 96.31 307 GLY A N 1
ATOM 2452 C CA . GLY A 1 307 ? -16.794 -7.650 11.274 1.00 96.31 307 GLY A CA 1
ATOM 2453 C C . GLY A 1 307 ? -16.209 -6.264 10.975 1.00 96.31 307 GLY A C 1
ATOM 2454 O O . GLY A 1 307 ? -15.897 -5.505 11.900 1.00 96.31 307 GLY A O 1
ATOM 2455 N N . PRO A 1 308 ? -15.992 -5.956 9.685 1.00 96.06 308 PRO A N 1
ATOM 2456 C CA . PRO A 1 308 ? -15.390 -4.700 9.253 1.00 96.06 308 PRO A CA 1
ATOM 2457 C C . PRO A 1 308 ? -16.237 -3.473 9.616 1.00 96.06 308 PRO A C 1
ATOM 2459 O O . PRO A 1 308 ? -17.462 -3.479 9.477 1.00 96.06 308 PRO A O 1
ATOM 2462 N N . ILE A 1 309 ? -15.561 -2.409 10.043 1.00 96.62 309 ILE A N 1
ATOM 2463 C CA . ILE A 1 309 ? -16.105 -1.090 10.383 1.00 96.62 309 ILE A CA 1
ATOM 2464 C C . ILE A 1 309 ? -15.230 -0.030 9.715 1.00 96.62 309 ILE A C 1
ATOM 2466 O O . ILE A 1 309 ? -14.008 -0.177 9.669 1.00 96.62 309 ILE A O 1
ATOM 2470 N N . ILE A 1 310 ? -15.844 1.056 9.250 1.00 95.81 310 ILE A N 1
ATOM 2471 C CA . ILE A 1 310 ? -15.130 2.243 8.781 1.00 95.81 310 ILE A CA 1
ATOM 2472 C C . ILE A 1 310 ? -15.159 3.303 9.884 1.00 95.81 310 ILE A C 1
ATOM 2474 O O . ILE A 1 310 ? -16.226 3.643 10.404 1.00 95.81 310 ILE A O 1
ATOM 2478 N N . ILE A 1 311 ? -13.982 3.818 10.229 1.00 96.50 311 ILE A N 1
ATOM 2479 C CA . ILE A 1 311 ? -13.809 5.007 11.064 1.00 96.50 311 ILE A CA 1
ATOM 2480 C C . ILE A 1 311 ? -13.375 6.152 10.159 1.00 96.50 311 ILE A C 1
ATOM 2482 O O . ILE A 1 311 ? -12.321 6.058 9.533 1.00 96.50 311 ILE A O 1
ATOM 2486 N N . SER A 1 312 ? -14.149 7.232 10.135 1.00 96.38 312 SER A N 1
ATOM 2487 C CA . SER A 1 312 ? -13.831 8.430 9.358 1.00 96.38 312 SER A CA 1
ATOM 2488 C C . SER A 1 312 ? -13.539 9.601 10.287 1.00 96.38 312 SER A C 1
ATOM 2490 O O . SER A 1 312 ? -14.272 9.859 11.247 1.00 96.38 312 SER A O 1
ATOM 2492 N N . ILE A 1 313 ? -12.451 10.308 9.997 1.00 96.81 313 ILE A N 1
ATOM 2493 C CA . ILE A 1 313 ? -12.122 11.599 10.597 1.00 96.81 313 ILE A CA 1
ATOM 2494 C C . ILE A 1 313 ? -12.449 12.642 9.542 1.00 96.81 313 ILE A C 1
ATOM 2496 O O . ILE A 1 313 ? -11.726 12.753 8.555 1.00 96.81 313 ILE A O 1
ATOM 2500 N N . GLU A 1 314 ? -13.551 13.365 9.717 1.00 96.81 314 GLU A N 1
ATOM 2501 C CA . GLU A 1 314 ? -14.097 14.253 8.690 1.00 96.81 314 GLU A CA 1
ATOM 2502 C C . GLU A 1 314 ? -13.985 15.732 9.064 1.00 96.81 314 GLU A C 1
ATOM 2504 O O . GLU A 1 314 ? -13.977 16.109 10.239 1.00 96.81 314 GLU A O 1
ATOM 2509 N N . ASN A 1 315 ? -13.985 16.584 8.038 1.00 96.25 315 ASN A N 1
ATOM 2510 C CA . ASN A 1 315 ? -14.194 18.027 8.159 1.00 96.25 315 ASN A CA 1
ATOM 2511 C C . ASN A 1 315 ? -13.202 18.731 9.104 1.00 96.25 315 ASN A C 1
ATOM 2513 O O . ASN A 1 315 ? -13.600 19.653 9.823 1.00 96.25 315 ASN A O 1
ATOM 2517 N N . ILE A 1 316 ? -11.920 18.329 9.123 1.00 95.88 316 ILE A N 1
ATOM 2518 C CA . ILE A 1 316 ? -10.925 18.957 10.010 1.00 95.88 316 ILE A CA 1
ATOM 2519 C C . ILE A 1 316 ? -10.868 20.469 9.724 1.00 95.88 316 ILE A C 1
ATOM 2521 O O . ILE A 1 316 ? -10.574 20.907 8.610 1.00 95.88 316 ILE A O 1
ATOM 2525 N N . ASN A 1 317 ? -11.164 21.262 10.754 1.00 94.31 317 ASN A N 1
ATOM 2526 C CA . ASN A 1 317 ? -11.314 22.717 10.753 1.00 94.31 317 ASN A CA 1
ATOM 2527 C C . ASN A 1 317 ? -12.335 23.256 9.734 1.00 94.31 317 ASN A C 1
ATOM 2529 O O . ASN A 1 317 ? -12.191 24.369 9.235 1.00 94.31 317 ASN A O 1
ATOM 2533 N N . GLY A 1 318 ? -13.400 22.489 9.479 1.00 92.44 318 GLY A N 1
ATOM 2534 C CA . GLY A 1 318 ? -14.520 22.872 8.612 1.00 92.44 318 GLY A CA 1
ATOM 2535 C C . GLY A 1 318 ? -14.305 22.583 7.125 1.00 92.44 318 GLY A C 1
ATOM 2536 O O . GLY A 1 318 ? -15.176 22.891 6.315 1.00 92.44 318 GLY A O 1
ATOM 2537 N N . GLU A 1 319 ? -13.177 21.974 6.758 1.00 93.44 319 GLU A N 1
ATOM 2538 C CA . GLU A 1 319 ? -12.820 21.694 5.368 1.00 93.44 319 GLU A CA 1
ATOM 2539 C C . GLU A 1 319 ? -13.205 20.269 4.968 1.00 93.44 319 GLU A C 1
ATOM 2541 O O . GLU A 1 319 ? -12.621 19.300 5.449 1.00 93.44 319 GLU A O 1
ATOM 2546 N N . LYS A 1 320 ? -14.148 20.122 4.031 1.00 92.50 320 LYS A N 1
ATOM 2547 C CA . LYS A 1 320 ? -14.692 18.809 3.630 1.00 92.50 320 LYS A CA 1
ATOM 2548 C C . LYS A 1 320 ? -13.630 17.829 3.120 1.00 92.50 320 LYS A C 1
ATOM 2550 O O . LYS A 1 320 ? -13.698 16.635 3.396 1.00 92.50 320 LYS A O 1
ATOM 2555 N N . LEU A 1 321 ? -12.647 18.325 2.368 1.00 92.75 321 LEU A N 1
ATOM 2556 C CA . LEU A 1 321 ? -11.549 17.503 1.843 1.00 92.75 321 LEU A CA 1
ATOM 2557 C C . LEU A 1 321 ? -10.451 17.239 2.886 1.00 92.75 321 LEU A C 1
ATOM 2559 O O . LEU A 1 321 ? -9.551 16.438 2.645 1.00 92.75 321 LEU A O 1
ATOM 2563 N N . SER A 1 322 ? -10.525 17.864 4.060 1.00 95.12 322 SER A N 1
ATOM 2564 C CA . SER A 1 322 ? -9.684 17.520 5.204 1.00 95.12 322 SER A CA 1
ATOM 2565 C C . SER A 1 322 ? -10.287 16.331 5.957 1.00 95.12 322 SER A C 1
ATOM 2567 O O . SER A 1 322 ? -10.589 16.430 7.144 1.00 95.12 322 SER A O 1
ATOM 2569 N N . SER A 1 323 ? -10.495 15.227 5.236 1.00 95.44 323 SER A N 1
ATOM 2570 C CA . SER A 1 323 ? -11.111 13.998 5.747 1.00 95.44 323 SER A CA 1
ATOM 2571 C C . SER A 1 323 ? -10.268 12.774 5.395 1.00 95.44 323 SER A C 1
ATOM 2573 O O . SER A 1 323 ? -9.552 12.816 4.392 1.00 95.44 323 SER A O 1
ATOM 2575 N N . THR A 1 324 ? -10.342 11.701 6.180 1.00 95.12 324 THR A N 1
ATOM 2576 C CA . THR A 1 324 ? -9.705 10.407 5.879 1.00 95.12 324 THR A CA 1
ATOM 2577 C C . THR A 1 324 ? -10.436 9.249 6.560 1.00 95.12 324 THR A C 1
ATOM 2579 O O . THR A 1 324 ? -11.116 9.461 7.568 1.00 95.12 324 THR A O 1
ATOM 2582 N N . ASP A 1 325 ? -10.253 8.042 6.026 1.00 95.00 325 ASP A N 1
ATOM 2583 C CA . ASP A 1 325 ? -10.946 6.822 6.431 1.00 95.00 325 ASP A CA 1
ATOM 2584 C C . ASP A 1 325 ? -9.962 5.732 6.858 1.00 95.00 325 ASP A C 1
ATOM 2586 O O . ASP A 1 325 ? -8.864 5.600 6.315 1.00 95.00 325 ASP A O 1
ATOM 2590 N N . TYR A 1 326 ? -10.405 4.902 7.798 1.00 96.00 326 TYR A N 1
ATOM 2591 C CA . TYR A 1 326 ? -9.703 3.714 8.267 1.00 96.00 326 TYR A CA 1
ATOM 2592 C C . TYR A 1 326 ? -10.661 2.538 8.337 1.00 96.00 326 TYR A C 1
ATOM 2594 O O . TYR A 1 326 ? -11.826 2.695 8.704 1.00 96.00 326 TYR A O 1
ATOM 2602 N N . VAL A 1 327 ? -10.152 1.342 8.061 1.00 95.88 327 VAL A N 1
ATOM 2603 C CA . VAL A 1 327 ? -10.900 0.099 8.242 1.00 95.88 327 VAL A CA 1
ATOM 2604 C C . VAL A 1 327 ? -10.399 -0.626 9.483 1.00 95.88 327 VAL A C 1
ATOM 2606 O O . VAL A 1 327 ? -9.212 -0.923 9.628 1.00 95.88 327 VAL A O 1
ATOM 2609 N N . ILE A 1 328 ? -11.317 -0.944 10.383 1.00 96.25 328 ILE A N 1
ATOM 2610 C CA . ILE A 1 328 ? -11.056 -1.736 11.588 1.00 96.25 328 ILE A CA 1
ATOM 2611 C C . ILE A 1 328 ? -11.955 -2.973 11.587 1.00 96.25 328 ILE A C 1
ATOM 2613 O O . ILE A 1 328 ? -12.901 -3.062 10.807 1.00 96.25 328 ILE A O 1
ATOM 2617 N N . VAL A 1 329 ? -11.686 -3.923 12.482 1.00 97.25 329 VAL A N 1
ATOM 2618 C CA . VAL A 1 329 ? -12.504 -5.134 12.631 1.00 97.25 329 VAL A CA 1
ATOM 2619 C C . VAL A 1 329 ? -12.915 -5.304 14.086 1.00 97.25 329 VAL A C 1
ATOM 2621 O O . VAL A 1 329 ? -12.059 -5.357 14.972 1.00 97.25 329 VAL A O 1
ATOM 2624 N N . VAL A 1 330 ? -14.219 -5.441 14.327 1.00 97.56 330 VAL A N 1
ATOM 2625 C CA . VAL A 1 330 ? -14.757 -5.874 15.622 1.00 97.56 330 VAL A CA 1
ATOM 2626 C C . VAL A 1 330 ? -14.816 -7.396 15.616 1.00 97.56 330 VAL A C 1
ATOM 2628 O O . VAL A 1 330 ? -15.537 -8.000 14.819 1.00 97.56 330 VAL A O 1
ATOM 2631 N N . LYS A 1 331 ? -14.036 -8.027 16.492 1.00 94.88 331 LYS A N 1
ATOM 2632 C CA . LYS A 1 331 ? -13.922 -9.485 16.579 1.00 94.88 331 LYS A CA 1
ATOM 2633 C C . LYS A 1 331 ? -14.819 -10.034 17.692 1.00 94.88 331 LYS A C 1
ATOM 2635 O O . LYS A 1 331 ? -15.026 -9.340 18.690 1.00 94.88 331 LYS A O 1
ATOM 2640 N N . PRO A 1 332 ? -15.343 -11.266 17.552 1.00 92.44 332 PRO A N 1
ATOM 2641 C CA . PRO A 1 332 ? -16.026 -11.938 18.653 1.00 92.44 332 PRO A CA 1
ATOM 2642 C C . PRO A 1 332 ? -15.101 -12.078 19.875 1.00 92.44 332 PRO A C 1
ATOM 2644 O O . PRO A 1 332 ? -13.875 -11.950 19.764 1.00 92.44 332 PRO A O 1
ATOM 2647 N N . GLN A 1 333 ? -15.710 -12.269 21.050 1.00 78.19 333 GLN A N 1
ATOM 2648 C CA . GLN A 1 333 ? -14.989 -12.355 22.323 1.00 78.19 333 GLN A CA 1
ATOM 2649 C C . GLN A 1 333 ? -14.065 -13.564 22.431 1.00 78.19 333 GLN A C 1
ATOM 2651 O O . GLN A 1 333 ? -14.448 -14.648 21.938 1.00 78.19 333 GLN A O 1
#

pLDDT: mean 91.33, std 9.1, range [41.12, 98.81]

Radius of gyration: 25.65 Å; chains: 1; bounding box: 56×46×72 Å

Sequence (333 aa):
GELIKAKKIYDDLIKVIPKNTDSIKIDGSNYGELGWSPNIISPLKIEGPIFLSGGLYKFHIEILTIGADSNKLNPPTKFDASISLADLTDHKISYEGNDYDIGVMSYYDKINNFSFDDNSRTISFSMPYDWSKQNISQTSVVHQEIRIPKNFAEMLVTKYDATVNGIPIQESGVTIDDYTTDSRIVHLVLTQKQLGTIVDSVQDKSKMTFTMTPSKQEKFPLSSYTHNAIFQVGLSWDPAPIQPSKNTRFYVDITRYFAPKVREDAKFDFVISQHGQELYRKSVTGLIGADEKTNYYDYTFSDKNLGPIIISIENINGEKLSSTDYVIVVKPQ

Secondary structure (DSSP, 8-state):
-----B---SSPPEEEEE---SS-EEESEE-GGG-EE-BTTB-EEEEESSSSS-EEEEEEEEEEESSSTT-EEEEEEEEEEEEEE-EEEEEEEEETTEEEEEEEEESSS--EEEEEETTTTEEEEEEE---SHHHHHH-SEEEEEEEEETT-GGG--S-EEEEETTEEPPGGGEEEE--SSSEEEEEEEEEHHHHHHHTTT-S--SEEEEEEEE-SS----EEEE-TTSSEEEEEEEESSSB-TTSEEEEEEEEEETTS----EEEEEEEEEEETTEEEEEEEEEEEET--TT-SEEEEE--GGG-EEEEEEEE-GGG-TTS-EEEEEEE---